Protein AF-A0A914NSR8-F1 (afdb_monomer)

Nearest PDB structures (foldseek):
  8rcn-assembly1_B  TM=7.802E-01  e=2.313E-06  Homo sapiens
  7peb-assembly1_A  TM=7.783E-01  e=9.993E-06  Homo sapiens
  6zwm-assembly1_A  TM=7.362E-01  e=3.767E-06  Homo sapiens
  6bcu-assembly1_B  TM=8.657E-01  e=1.550E-05  Homo sapiens
  9f44-assembly1_A  TM=7.618E-01  e=1.709E-05  Homo sapiens

Foldseek 3Di:
DLVVVVVLLVLLPPPPPDPDPSPLVVLLVSLQVLLVCLQVVEPVLLVCVVSLPVSLLVQCPDPPDPSSNQSSLSSLQSNCQSNVQALVCCLVPVCSVVSLVVQCVPDPDPVSNVSSVSSDVSNHDDDPVVSCVSVVLDDPPPPDPDPPPDDDRPPDDDVVVVLVVVLVVCVVPDDPVVSVVVNVVVVVVVVVVD

Mean predicted aligned error: 10.97 Å

InterPro domains:
  IPR011989 Armadillo-like helical [G3DSA:1.25.10.10] (2-146)
  IPR016024 Armadillo-type fold [SSF48371] (5-138)
  IPR024585 Serine/threonine-protein kinase mTOR domain [PF11865] (86-194)
  IPR024585 Serine/threonine-protein kinase mTOR domain [SM01346] (86-194)
  IPR050517 DNA Damage Response and Repair Kinase [PTHR11139] (3-193)

Radius of gyration: 21.05 Å; Cα contacts (8 Å, |Δi|>4): 133; chains: 1; bounding box: 49×38×54 Å

Organism: Meloidogyne incognita (NCBI:txid6306)

Sequence (194 aa):
MHSILLVLIPHLKIDKSIGGSSNVEVTVHVLNAVSELSLIGGLEMVRSIDKFFPPIIAFLQDSTSLNRREAALRAMGRLCQCVGYVVEPYKDYPDLLEILLQLLKTELSSSMRRLTMRVLGIIGALDPYTYKVYIGKVHSHIRSRSLALTLPNSGETNETHGMDIITWINYERLTLAEYYPALSISNLILMLQD

Secondary structure (DSSP, 8-state):
-HHHHHHHHHHHS--SSS-----HHHHHHHHHHHHHHHHHHHHHHHTTHHHHHHHHHHHHH--S-HHHHHHHHHHHHHHHHHHT--SHHHHH-TTHHHHHHHHHHH---HHHHHHHHHHHHHH----HHHHHHHTTSS--TTS--S--------S---HHHHHHHHHHHHHHHS-HHHHHHHHHHHHHHHHHH-

pLDDT: mean 79.2, std 15.89, range [37.22, 95.31]

Solvent-accessible surface area (backbone atoms only — not comparable to full-atom values): 11408 Å² total; per-residue (Å²): 108,71,72,61,52,64,61,48,51,64,72,54,50,81,59,87,86,53,97,62,81,75,53,62,67,59,47,28,52,50,31,46,50,51,27,59,44,30,76,73,38,53,72,66,43,55,79,42,43,83,72,53,49,62,48,37,55,54,37,56,71,45,82,89,43,69,68,41,23,51,26,26,52,51,21,50,36,36,39,31,62,56,59,66,53,50,56,53,59,47,67,81,37,55,63,52,59,57,54,52,52,46,48,54,69,71,52,85,50,68,69,56,38,53,50,49,53,48,32,50,61,60,34,45,92,76,57,71,66,62,52,33,40,62,70,58,80,37,80,66,74,89,80,56,97,64,96,71,93,75,72,83,75,87,63,88,59,66,70,74,59,47,52,57,51,54,52,50,54,41,60,78,75,43,56,75,84,56,36,58,58,53,52,50,50,53,54,51,52,54,68,70,75,109

Structure (mmCIF, N/CA/C/O backbone):
data_AF-A0A914NSR8-F1
#
_entry.id   AF-A0A914NSR8-F1
#
loop_
_atom_site.group_PDB
_atom_site.id
_atom_site.type_symbol
_atom_site.label_atom_id
_atom_site.label_alt_id
_atom_site.label_comp_id
_atom_site.label_asym_id
_atom_site.label_entity_id
_atom_site.label_seq_id
_atom_site.pdbx_PDB_ins_code
_atom_site.Cartn_x
_atom_site.Cartn_y
_atom_site.Cartn_z
_atom_site.occupancy
_atom_site.B_iso_or_equiv
_atom_site.auth_seq_id
_atom_site.auth_comp_id
_atom_site.auth_asym_id
_atom_site.auth_atom_id
_atom_site.pdbx_PDB_model_num
ATOM 1 N N . MET A 1 1 ? -17.626 3.825 19.419 1.00 62.09 1 MET A N 1
ATOM 2 C CA . MET A 1 1 ? -16.558 3.982 18.403 1.00 62.09 1 MET A CA 1
ATOM 3 C C . MET A 1 1 ? -16.873 5.024 17.347 1.00 62.09 1 MET A C 1
ATOM 5 O O . MET A 1 1 ? -15.974 5.784 17.021 1.00 62.09 1 MET A O 1
ATOM 9 N N . HIS A 1 2 ? -18.118 5.116 16.874 1.00 66.31 2 HIS A N 1
ATOM 10 C CA . HIS A 1 2 ? -18.545 6.130 15.905 1.00 66.31 2 HIS A CA 1
ATOM 11 C C . HIS A 1 2 ? -18.040 7.555 16.222 1.00 66.31 2 HIS A C 1
ATOM 13 O O . HIS A 1 2 ? -17.425 8.197 15.377 1.00 66.31 2 HIS A O 1
ATOM 19 N N . SER A 1 3 ? -18.176 8.009 17.474 1.00 68.00 3 SER A N 1
ATOM 20 C CA . SER A 1 3 ? -17.726 9.342 17.904 1.00 68.00 3 SER A CA 1
ATOM 21 C C . SER A 1 3 ? -16.211 9.557 17.803 1.00 68.00 3 SER A C 1
ATOM 23 O O . SER A 1 3 ? -15.778 10.656 17.487 1.00 68.00 3 SER A O 1
ATOM 25 N N . ILE A 1 4 ? -15.400 8.519 18.034 1.00 75.88 4 ILE A N 1
ATOM 26 C CA . ILE A 1 4 ? -13.931 8.606 17.948 1.00 75.88 4 ILE A CA 1
ATOM 27 C C . ILE A 1 4 ? -13.500 8.691 16.478 1.00 75.88 4 ILE A C 1
ATOM 29 O O . ILE A 1 4 ? -12.657 9.513 16.128 1.00 75.88 4 ILE A O 1
ATOM 33 N N . LEU A 1 5 ? -14.129 7.900 15.599 1.00 73.25 5 LEU A N 1
ATOM 34 C CA . LEU A 1 5 ? -13.860 7.938 14.157 1.00 73.25 5 LEU A CA 1
ATOM 35 C C . LEU A 1 5 ? -14.223 9.298 13.550 1.00 73.25 5 LEU A C 1
ATOM 37 O O . LEU A 1 5 ? -13.447 9.843 12.769 1.00 73.25 5 LEU A O 1
ATOM 41 N N . LEU A 1 6 ? -15.354 9.882 13.956 1.00 71.00 6 LEU A N 1
ATOM 42 C CA . LEU A 1 6 ? -15.765 11.213 13.501 1.00 71.00 6 LEU A CA 1
ATOM 43 C C . LEU A 1 6 ? -14.797 12.326 13.919 1.00 71.00 6 LEU A C 1
ATOM 45 O O . LEU A 1 6 ? -14.670 13.301 13.188 1.00 71.00 6 LEU A O 1
ATOM 49 N N . VAL A 1 7 ? -14.106 12.183 15.053 1.00 74.00 7 VAL A N 1
ATOM 50 C CA . VAL A 1 7 ? -13.100 13.155 15.512 1.00 74.00 7 VAL A CA 1
ATOM 51 C C . VAL A 1 7 ? -11.770 12.986 14.770 1.00 74.00 7 VAL A C 1
ATOM 53 O O . VAL A 1 7 ? -11.101 13.974 14.488 1.00 74.00 7 VAL A O 1
ATOM 56 N N . LEU A 1 8 ? -11.391 11.759 14.398 1.00 75.44 8 LEU A N 1
ATOM 57 C CA . LEU A 1 8 ? -10.123 11.478 13.707 1.00 75.44 8 LEU A CA 1
ATOM 58 C C . LEU A 1 8 ? -10.129 11.877 12.223 1.00 75.44 8 LEU A C 1
ATOM 60 O O . LEU A 1 8 ? -9.104 12.309 11.702 1.00 75.44 8 LEU A O 1
ATOM 64 N N . ILE A 1 9 ? -11.269 11.756 11.538 1.00 75.94 9 ILE A N 1
ATOM 65 C CA . ILE A 1 9 ? -11.389 12.054 10.098 1.00 75.94 9 ILE A CA 1
ATOM 66 C C . ILE A 1 9 ? -10.998 13.510 9.752 1.00 75.94 9 ILE A C 1
ATOM 68 O O . ILE A 1 9 ? -10.222 13.698 8.813 1.00 75.94 9 ILE A O 1
ATOM 72 N N . PRO A 1 10 ? -11.457 14.545 10.484 1.00 73.31 10 PRO A N 1
ATOM 73 C CA . PRO A 1 10 ? -11.031 15.926 10.262 1.00 73.31 10 PRO A CA 1
ATOM 74 C C . PRO A 1 10 ? -9.520 16.131 10.381 1.00 73.31 10 PRO A C 1
ATOM 76 O O . PRO A 1 10 ? -8.954 16.879 9.595 1.00 73.31 10 PRO A O 1
ATOM 79 N N . HIS A 1 11 ? -8.861 15.437 11.314 1.00 70.19 11 HIS A N 1
ATOM 80 C CA . HIS A 1 11 ? -7.412 15.543 11.517 1.00 70.19 11 HIS A CA 1
ATOM 81 C C . HIS A 1 11 ? -6.583 14.806 10.455 1.00 70.19 11 HIS A C 1
ATOM 83 O O . HIS A 1 11 ? -5.389 15.063 10.330 1.00 70.19 11 HIS A O 1
ATOM 89 N N . LEU A 1 12 ? -7.202 13.906 9.685 1.00 69.94 12 LEU A N 1
ATOM 90 C CA . LEU A 1 12 ? -6.590 13.253 8.523 1.00 69.94 12 LEU A CA 1
ATOM 91 C C . LEU A 1 12 ? -6.801 14.039 7.229 1.00 69.94 12 LEU A C 1
ATOM 93 O O . LEU A 1 12 ? -6.029 13.884 6.283 1.00 69.94 12 LEU A O 1
ATOM 97 N N . LYS A 1 13 ? -7.853 14.859 7.156 1.00 68.50 13 LYS A N 1
ATOM 98 C CA . LYS A 1 13 ? -8.126 15.670 5.975 1.00 68.50 13 LYS A CA 1
ATOM 99 C C . LYS A 1 13 ? -7.081 16.782 5.913 1.00 68.50 13 LYS A C 1
ATOM 101 O O . LYS A 1 13 ? -7.071 17.676 6.751 1.00 68.50 13 LYS A O 1
ATOM 106 N N . ILE A 1 14 ? -6.199 16.707 4.918 1.00 60.81 14 ILE A N 1
ATOM 107 C CA . ILE A 1 14 ? -5.230 17.760 4.610 1.00 60.81 14 ILE A CA 1
ATOM 108 C C . ILE A 1 14 ? -6.033 18.987 4.179 1.00 60.81 14 ILE A C 1
ATOM 110 O O . ILE A 1 14 ? -6.433 19.106 3.018 1.00 60.81 14 ILE A O 1
ATOM 114 N N . ASP A 1 15 ? -6.338 19.873 5.120 1.00 49.91 15 ASP A N 1
ATOM 115 C CA . ASP A 1 15 ? -6.940 21.149 4.788 1.00 49.91 15 ASP A CA 1
ATOM 116 C C . ASP A 1 15 ? -5.857 22.034 4.172 1.00 49.91 15 ASP A C 1
ATOM 118 O O . ASP A 1 15 ? -5.041 22.633 4.863 1.00 49.91 15 ASP A O 1
ATOM 122 N N . LYS A 1 16 ? -5.821 22.077 2.838 1.00 51.34 16 LYS A N 1
ATOM 123 C CA . LYS A 1 16 ? -4.958 23.007 2.102 1.00 51.34 16 LYS A CA 1
ATOM 124 C C . LYS A 1 16 ? -5.421 24.467 2.252 1.00 51.34 16 LYS A C 1
ATOM 126 O O . LYS A 1 16 ? -4.702 25.351 1.800 1.00 51.34 16 LYS A O 1
ATOM 131 N N . SER A 1 17 ? -6.607 24.732 2.819 1.00 42.75 17 SER A N 1
ATOM 132 C CA . SER A 1 17 ? -7.218 26.071 2.836 1.00 42.75 17 SER A CA 1
ATOM 133 C C . SER A 1 17 ? -6.910 26.904 4.081 1.00 42.75 17 SER A C 1
ATOM 135 O O . SER A 1 17 ? -6.968 28.131 4.021 1.00 42.75 17 SER A O 1
ATOM 137 N N . ILE A 1 18 ? -6.520 26.272 5.187 1.00 41.47 18 ILE A N 1
ATOM 138 C CA . ILE A 1 18 ? -6.134 26.962 6.416 1.00 41.47 18 ILE A CA 1
ATOM 139 C C . ILE A 1 18 ? -4.658 26.665 6.636 1.00 41.47 18 ILE A C 1
ATOM 141 O O . ILE A 1 18 ? -4.277 25.509 6.769 1.00 41.47 18 ILE A O 1
ATOM 145 N N . GLY A 1 19 ? -3.824 27.707 6.661 1.00 37.22 19 GLY A N 1
ATOM 146 C CA . GLY A 1 19 ? -2.373 27.646 6.876 1.00 37.22 19 GLY A CA 1
ATOM 147 C C . GLY A 1 19 ? -1.943 27.141 8.261 1.00 37.22 19 GLY A C 1
ATOM 148 O O . GLY A 1 19 ? -1.060 27.723 8.882 1.00 37.22 19 GLY A O 1
ATOM 149 N N . GLY A 1 20 ? -2.568 26.081 8.767 1.00 42.53 20 GLY A N 1
ATOM 150 C CA . GLY A 1 20 ? -2.103 25.306 9.899 1.00 42.53 20 GLY A CA 1
ATOM 151 C C . GLY A 1 20 ? -1.193 24.207 9.380 1.00 42.53 20 GLY A C 1
ATOM 152 O O . GLY A 1 20 ? -1.645 23.269 8.730 1.00 42.53 20 GLY A O 1
ATOM 153 N N . SER A 1 21 ? 0.095 24.315 9.673 1.00 47.81 21 SER A N 1
ATOM 154 C CA . SER A 1 21 ? 1.040 23.212 9.566 1.00 47.81 21 SER A CA 1
ATOM 155 C C . SER A 1 21 ? 0.465 21.984 10.282 1.00 47.81 21 SER A C 1
ATOM 157 O O . SER A 1 21 ? 0.495 21.893 11.510 1.00 47.81 21 SER A O 1
ATOM 159 N N . SER A 1 22 ? -0.092 21.026 9.534 1.00 59.72 22 SER A N 1
ATOM 160 C CA . SER A 1 22 ? -0.458 19.729 10.095 1.00 59.72 22 SER A CA 1
ATOM 161 C C . SER A 1 22 ? 0.832 19.103 10.608 1.00 59.72 22 SER A C 1
ATOM 163 O O . SER A 1 22 ? 1.667 18.654 9.818 1.00 59.72 22 SER A O 1
ATOM 165 N N . ASN A 1 23 ? 1.037 19.149 11.923 1.00 75.81 23 ASN A N 1
ATOM 166 C CA . ASN A 1 23 ? 2.239 18.616 12.542 1.00 75.81 23 ASN A CA 1
ATOM 167 C C . ASN A 1 23 ? 2.392 17.158 12.099 1.00 75.81 23 ASN A C 1
ATOM 169 O O . ASN A 1 23 ? 1.496 16.329 12.303 1.00 75.81 23 ASN A O 1
ATOM 173 N N . VAL A 1 24 ? 3.519 16.860 11.453 1.00 81.56 24 VAL A N 1
ATOM 174 C CA . VAL A 1 24 ? 3.806 15.534 10.890 1.00 81.56 24 VAL A CA 1
ATOM 175 C C . VAL A 1 24 ? 3.673 14.468 11.978 1.00 81.56 24 VAL A C 1
ATOM 177 O O . VAL A 1 24 ? 3.075 13.420 11.751 1.00 81.56 24 VAL A O 1
ATOM 180 N N . GLU A 1 25 ? 4.131 14.781 13.189 1.00 85.56 25 GLU A N 1
ATOM 181 C CA . GLU A 1 25 ? 4.028 13.904 14.354 1.00 85.56 25 GLU A CA 1
ATOM 182 C C . GLU A 1 25 ? 2.583 13.621 14.766 1.00 85.56 25 GLU A C 1
ATOM 184 O O . GLU A 1 25 ? 2.242 12.468 15.015 1.00 85.56 25 GLU A O 1
ATOM 189 N N . VAL A 1 26 ? 1.710 14.632 14.801 1.00 86.38 26 VAL A N 1
ATOM 190 C CA . VAL A 1 26 ? 0.291 14.434 15.146 1.00 86.38 26 VAL A CA 1
ATOM 191 C C . VAL A 1 26 ? -0.365 13.513 14.123 1.00 86.38 26 VAL A C 1
ATOM 193 O O . VAL A 1 26 ? -1.060 12.574 14.498 1.00 86.38 26 VAL A O 1
ATOM 196 N N . THR A 1 27 ? -0.068 13.717 12.839 1.00 86.62 27 THR A N 1
ATOM 197 C CA . THR A 1 27 ? -0.580 12.869 11.753 1.00 86.62 27 THR A CA 1
ATOM 198 C C . THR A 1 27 ? -0.109 11.420 11.905 1.00 86.62 27 THR A C 1
ATOM 200 O O . THR A 1 27 ? -0.905 10.494 11.769 1.00 86.62 27 THR A O 1
ATOM 203 N N . VAL A 1 28 ? 1.165 11.206 12.249 1.00 89.19 28 VAL A N 1
ATOM 204 C CA . VAL A 1 28 ? 1.725 9.869 12.515 1.00 89.19 28 VAL A CA 1
ATOM 205 C C . VAL A 1 28 ? 1.010 9.187 13.683 1.00 89.19 28 VAL A C 1
ATOM 207 O O . VAL A 1 28 ? 0.601 8.033 13.560 1.00 89.19 28 VAL A O 1
ATOM 210 N N . HIS A 1 29 ? 0.810 9.887 14.803 1.00 90.38 29 HIS A N 1
ATOM 211 C CA . HIS A 1 29 ? 0.120 9.325 15.968 1.00 90.38 29 HIS A CA 1
ATOM 212 C C . HIS A 1 29 ? -1.353 9.026 15.677 1.00 90.38 29 HIS A C 1
ATOM 214 O O . HIS A 1 29 ? -1.859 7.988 16.096 1.00 90.38 29 HIS A O 1
ATOM 220 N N . VAL A 1 30 ? -2.023 9.888 14.910 1.00 90.19 30 VAL A N 1
ATOM 221 C CA . VAL A 1 30 ? -3.396 9.677 14.435 1.00 90.19 30 VAL A CA 1
ATOM 222 C C . VAL A 1 30 ? -3.484 8.436 13.544 1.00 90.19 30 VAL A C 1
ATOM 224 O O . VAL A 1 30 ? -4.352 7.595 13.766 1.00 90.19 30 VAL A O 1
ATOM 227 N N . LEU A 1 31 ? -2.567 8.261 12.587 1.00 90.62 31 LEU A N 1
ATOM 228 C CA . LEU A 1 31 ? -2.517 7.074 11.723 1.00 90.62 31 LEU A CA 1
ATOM 229 C C . LEU A 1 31 ? -2.258 5.792 12.524 1.00 90.62 31 LEU A C 1
ATOM 231 O O . LEU A 1 31 ? -2.925 4.780 12.302 1.00 90.62 31 LEU A O 1
ATOM 235 N N . ASN A 1 32 ? -1.349 5.841 13.500 1.00 92.06 32 ASN A N 1
ATOM 236 C CA . ASN A 1 32 ? -1.104 4.717 14.401 1.00 92.06 32 ASN A CA 1
ATOM 237 C C . ASN A 1 32 ? -2.351 4.390 15.237 1.00 92.06 32 ASN A C 1
ATOM 239 O O . ASN A 1 32 ? -2.744 3.227 15.312 1.00 92.06 32 ASN A O 1
ATOM 243 N N . ALA A 1 33 ? -3.032 5.398 15.788 1.00 91.06 33 ALA A N 1
ATOM 244 C CA . ALA A 1 33 ? -4.278 5.205 16.525 1.00 91.06 33 ALA A CA 1
ATOM 245 C C . ALA A 1 33 ? -5.376 4.592 15.641 1.00 91.06 33 ALA A C 1
ATOM 247 O O . ALA A 1 33 ? -6.055 3.666 16.072 1.00 91.06 33 ALA A O 1
ATOM 248 N N . VAL A 1 34 ? -5.517 5.036 14.387 1.00 90.25 34 VAL A N 1
ATOM 249 C CA . VAL A 1 34 ? -6.449 4.432 13.417 1.00 90.25 34 VAL A CA 1
ATOM 250 C C . VAL A 1 34 ? -6.091 2.973 13.139 1.00 90.25 34 VAL A C 1
ATOM 252 O O . VAL A 1 34 ? -6.983 2.127 13.068 1.00 90.25 34 VAL A O 1
ATOM 255 N N . SER A 1 35 ? -4.799 2.654 13.035 1.00 91.44 35 SER A N 1
ATOM 256 C CA . SER A 1 35 ? -4.343 1.280 12.819 1.00 91.44 35 SER A CA 1
ATOM 257 C C . SER A 1 35 ? -4.720 0.354 13.982 1.00 91.44 35 SER A C 1
ATOM 259 O O . SER A 1 35 ? -5.201 -0.751 13.743 1.00 91.44 35 SER A O 1
ATOM 261 N N . GLU A 1 36 ? -4.615 0.824 15.226 1.00 91.44 36 GLU A N 1
ATOM 262 C CA . GLU A 1 36 ? -5.038 0.066 16.410 1.00 91.44 36 GLU A CA 1
ATOM 263 C C . GLU A 1 36 ? -6.567 -0.003 16.524 1.00 91.44 36 GLU A C 1
ATOM 265 O O . GLU A 1 36 ? -7.136 -1.057 16.807 1.00 91.44 36 GLU A O 1
ATOM 270 N N . LEU A 1 37 ? -7.267 1.091 16.210 1.00 89.56 37 LEU A N 1
ATOM 271 C CA . LEU A 1 37 ? -8.729 1.114 16.178 1.00 89.56 37 LEU A CA 1
ATOM 272 C C . LEU A 1 37 ? -9.302 0.158 15.133 1.00 89.56 37 LEU A C 1
ATOM 274 O O . LEU A 1 37 ? -10.390 -0.366 15.348 1.00 89.56 37 LEU A O 1
ATOM 278 N N . SER A 1 38 ? -8.597 -0.106 14.031 1.00 89.50 38 SER A N 1
ATOM 279 C CA . SER A 1 38 ? -9.058 -1.054 13.010 1.00 89.50 38 SER A CA 1
ATOM 280 C C . SER A 1 38 ? -9.240 -2.477 13.549 1.00 89.50 38 SER A C 1
ATOM 282 O O . SER A 1 38 ? -10.159 -3.167 13.114 1.00 89.50 38 SER A O 1
ATOM 284 N N . LEU A 1 39 ? -8.453 -2.878 14.557 1.00 89.38 39 LEU A N 1
ATOM 285 C CA . LEU A 1 39 ? -8.540 -4.202 15.184 1.00 89.38 39 LEU A CA 1
ATOM 286 C C . LEU A 1 39 ? -9.831 -4.381 15.993 1.00 89.38 39 LEU A C 1
ATOM 288 O O . LEU A 1 39 ? -10.354 -5.487 16.089 1.00 89.38 39 LEU A O 1
ATOM 292 N N . ILE A 1 40 ? -10.343 -3.295 16.574 1.00 89.38 40 ILE A N 1
ATOM 293 C CA . ILE A 1 40 ? -11.522 -3.298 17.455 1.00 89.38 40 ILE A CA 1
ATOM 294 C C . ILE A 1 40 ? -12.772 -2.840 16.680 1.00 89.38 40 ILE A C 1
ATOM 296 O O . ILE A 1 40 ? -13.891 -3.242 16.988 1.00 89.38 40 ILE A O 1
ATOM 300 N N . GLY A 1 41 ? -12.568 -2.019 15.646 1.00 78.69 41 GLY A N 1
ATOM 301 C CA . GLY A 1 41 ? -13.545 -1.239 14.882 1.00 78.69 41 GLY A CA 1
ATOM 302 C C . GLY A 1 41 ? -14.700 -2.012 14.258 1.00 78.69 41 GLY A C 1
ATOM 303 O O . GLY A 1 41 ? -15.807 -1.473 14.166 1.00 78.69 41 GLY A O 1
ATOM 304 N N . GLY A 1 42 ? -14.454 -3.254 13.837 1.00 81.00 42 GLY A N 1
ATOM 305 C CA . GLY A 1 42 ? -15.442 -4.115 13.189 1.00 81.00 42 GLY A CA 1
ATOM 306 C C . GLY A 1 42 ? -16.277 -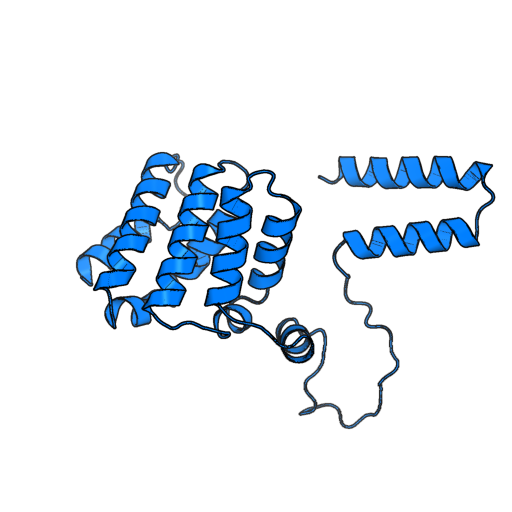3.382 12.129 1.00 81.00 42 GLY A C 1
ATOM 307 O O . GLY A 1 42 ? -15.751 -2.662 11.280 1.00 81.00 42 GLY A O 1
ATOM 308 N N . LEU A 1 43 ? -17.603 -3.526 12.220 1.00 84.88 43 LEU A N 1
ATOM 309 C CA . LEU A 1 43 ? -18.581 -3.013 11.251 1.00 84.88 43 LEU A CA 1
ATOM 310 C C . LEU A 1 43 ? -18.529 -1.486 11.039 1.00 84.88 43 LEU A C 1
ATOM 312 O O . LEU A 1 43 ? -18.743 -1.000 9.929 1.00 84.88 43 LEU A O 1
ATOM 316 N N . GLU A 1 44 ? -18.252 -0.714 12.092 1.00 84.25 44 GLU A N 1
ATOM 317 C CA . GLU A 1 44 ? -18.217 0.754 12.005 1.00 84.25 44 GLU A CA 1
ATOM 318 C C . GLU A 1 44 ? -17.033 1.247 11.164 1.00 84.25 44 GLU A C 1
ATOM 320 O O . GLU A 1 44 ? -17.132 2.281 10.496 1.00 84.25 44 GLU A O 1
ATOM 325 N N . MET A 1 45 ? -15.935 0.484 11.159 1.00 85.38 45 MET A N 1
ATOM 326 C CA . MET A 1 45 ? -14.782 0.764 10.310 1.00 85.38 45 MET A CA 1
ATOM 327 C C . MET A 1 45 ? -15.100 0.486 8.840 1.00 85.38 45 MET A C 1
ATOM 329 O O . MET A 1 45 ? -14.776 1.307 7.987 1.00 85.38 45 MET A O 1
ATOM 333 N N . VAL A 1 46 ? -15.814 -0.611 8.557 1.00 87.06 46 VAL A N 1
ATOM 334 C CA . VAL A 1 46 ? -16.240 -0.974 7.193 1.00 87.06 46 VAL A CA 1
ATOM 335 C C . VAL A 1 46 ? -17.088 0.132 6.568 1.00 87.06 46 VAL A C 1
ATOM 337 O O . VAL A 1 46 ? -16.829 0.557 5.451 1.00 87.06 46 VAL A O 1
ATOM 340 N N . ARG A 1 47 ? -18.052 0.680 7.318 1.00 87.62 47 ARG A N 1
ATOM 341 C CA . ARG A 1 47 ? -18.918 1.783 6.853 1.00 87.62 47 ARG A CA 1
ATOM 342 C C . ARG A 1 47 ? -18.172 3.090 6.587 1.00 87.62 47 ARG A C 1
ATOM 344 O O . ARG A 1 47 ? -18.699 3.970 5.914 1.00 87.62 47 ARG A O 1
ATOM 351 N N . SER A 1 48 ? -16.998 3.255 7.186 1.00 84.69 48 SER A N 1
ATOM 352 C CA . SER A 1 48 ? -16.233 4.501 7.146 1.00 84.69 48 SER A CA 1
ATOM 353 C C . SER A 1 48 ? -15.002 4.412 6.242 1.00 84.69 48 SER A C 1
ATOM 355 O O . SER A 1 48 ? -14.271 5.398 6.144 1.00 84.69 48 SER A O 1
ATOM 357 N N . ILE A 1 49 ? -14.756 3.267 5.592 1.00 87.00 49 ILE A N 1
ATOM 358 C CA . ILE A 1 49 ? -13.503 2.993 4.877 1.00 87.00 49 ILE A CA 1
ATOM 359 C C . ILE A 1 49 ? -13.244 3.988 3.739 1.00 87.00 49 ILE A C 1
ATOM 361 O O . ILE A 1 49 ? -12.136 4.519 3.639 1.00 87.00 49 ILE A O 1
ATOM 365 N N . ASP A 1 50 ? -14.293 4.366 3.007 1.00 87.00 50 ASP A N 1
ATOM 366 C CA . ASP A 1 50 ? -14.252 5.331 1.900 1.00 87.00 50 ASP A CA 1
ATOM 367 C C . ASP A 1 50 ? -13.734 6.712 2.327 1.00 87.00 50 ASP A C 1
ATOM 369 O O . ASP A 1 50 ? -13.216 7.480 1.518 1.00 87.00 50 ASP A O 1
ATOM 373 N N . LYS A 1 51 ? -13.866 7.056 3.617 1.00 87.06 51 LYS A N 1
ATOM 374 C CA . LYS A 1 51 ? -13.396 8.335 4.169 1.00 87.06 51 LYS A CA 1
ATOM 375 C C . LYS A 1 51 ? -11.927 8.287 4.582 1.00 87.06 51 LYS A C 1
ATOM 377 O O . LYS A 1 51 ? -11.271 9.326 4.584 1.00 87.06 51 LYS A O 1
ATOM 382 N N . PHE A 1 52 ? -11.420 7.111 4.952 1.00 86.25 52 PHE A N 1
ATOM 383 C CA . PHE A 1 52 ? -10.040 6.927 5.409 1.00 86.25 52 PHE A CA 1
ATOM 384 C C . PHE A 1 52 ? -9.069 6.688 4.254 1.00 86.25 52 PHE A C 1
ATOM 386 O O . PHE A 1 52 ? -7.933 7.154 4.309 1.00 86.25 52 PHE A O 1
ATOM 393 N N . PHE A 1 53 ? -9.505 5.991 3.207 1.00 88.19 53 PHE A N 1
ATOM 394 C CA . PHE A 1 53 ? -8.637 5.594 2.101 1.00 88.19 53 PHE A CA 1
ATOM 395 C C . PHE A 1 53 ? -8.031 6.766 1.305 1.00 88.19 53 PHE A C 1
ATOM 397 O O . PHE A 1 53 ? -6.810 6.769 1.129 1.00 88.19 53 PHE A O 1
ATOM 404 N N . PRO A 1 54 ? -8.794 7.796 0.881 1.00 89.62 54 PRO A N 1
ATOM 405 C CA . PRO A 1 54 ? -8.238 8.882 0.073 1.00 89.62 54 PRO A CA 1
ATOM 406 C C . PRO A 1 54 ? -7.126 9.679 0.785 1.00 89.62 54 PRO A C 1
ATOM 408 O O . PRO A 1 54 ? -6.075 9.886 0.176 1.00 89.62 54 PRO A O 1
ATOM 411 N N . PRO A 1 55 ? -7.272 10.079 2.070 1.00 88.19 55 PRO A N 1
ATOM 412 C CA . PRO A 1 55 ? -6.174 10.700 2.813 1.00 88.19 55 PRO A CA 1
ATOM 413 C C . PRO A 1 55 ? -4.939 9.804 2.939 1.00 88.19 55 PRO A C 1
ATOM 415 O O . PRO A 1 55 ? -3.818 10.283 2.796 1.00 88.19 55 PRO A O 1
ATOM 418 N N . ILE A 1 56 ? -5.123 8.501 3.179 1.00 90.31 56 ILE A N 1
ATOM 419 C CA . ILE A 1 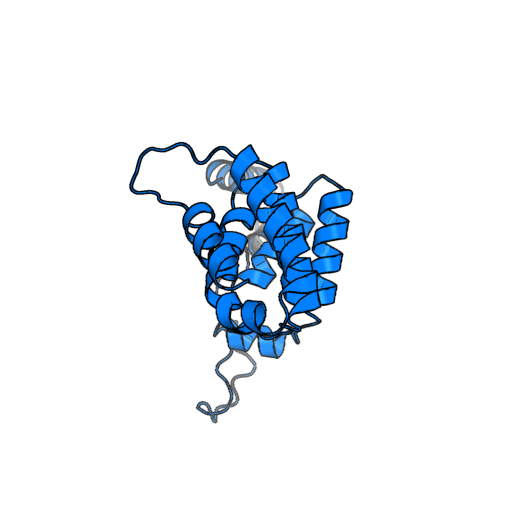56 ? -4.002 7.561 3.312 1.00 90.31 56 ILE A CA 1
ATOM 420 C C . ILE A 1 56 ? -3.235 7.441 1.989 1.00 90.31 56 ILE A C 1
ATOM 422 O O . ILE A 1 56 ? -2.007 7.486 2.007 1.00 90.31 56 ILE A O 1
ATOM 426 N N . ILE A 1 57 ? -3.930 7.348 0.849 1.00 91.00 57 ILE A N 1
ATOM 427 C CA . ILE A 1 57 ? -3.297 7.327 -0.481 1.00 91.00 57 ILE A CA 1
ATOM 428 C C . ILE A 1 57 ? -2.502 8.618 -0.721 1.00 91.00 57 ILE A C 1
ATOM 430 O O . ILE A 1 57 ? -1.353 8.557 -1.157 1.00 91.00 57 ILE A O 1
ATOM 434 N N . ALA A 1 58 ? -3.060 9.776 -0.357 1.00 88.62 58 ALA A N 1
ATOM 435 C CA . ALA A 1 58 ? -2.351 11.050 -0.460 1.00 88.62 58 ALA A CA 1
ATOM 436 C C . ALA A 1 58 ? -1.072 11.078 0.403 1.00 88.62 58 ALA A C 1
ATOM 438 O O . ALA A 1 58 ? -0.029 11.545 -0.051 1.00 88.62 58 ALA A O 1
ATOM 439 N N . PHE A 1 59 ? -1.110 10.525 1.622 1.00 87.88 59 PHE A N 1
ATOM 440 C CA . PHE A 1 59 ? 0.075 10.421 2.484 1.00 87.88 59 PHE A CA 1
ATOM 441 C C . PHE A 1 59 ? 1.122 9.415 1.988 1.00 87.88 59 PHE A C 1
ATOM 443 O O . PHE A 1 59 ? 2.292 9.550 2.341 1.00 87.88 59 PHE A O 1
ATOM 450 N N . LEU A 1 60 ? 0.733 8.421 1.184 1.00 88.69 60 LEU A N 1
ATOM 451 C CA . LEU A 1 60 ? 1.678 7.490 0.560 1.00 88.69 60 LEU A CA 1
ATOM 452 C C . LEU A 1 60 ? 2.504 8.162 -0.541 1.00 88.69 60 LEU A C 1
ATOM 454 O O . LEU A 1 60 ? 3.702 7.902 -0.645 1.00 88.69 60 LEU A O 1
ATOM 458 N N . GLN A 1 61 ? 1.876 9.037 -1.328 1.00 86.62 61 GLN A N 1
ATOM 459 C CA . GLN A 1 61 ? 2.540 9.791 -2.395 1.00 86.62 61 GLN A CA 1
ATOM 460 C C . GLN A 1 61 ? 3.408 10.943 -1.863 1.00 86.62 61 GLN A C 1
ATOM 462 O O . GLN A 1 61 ? 4.363 11.349 -2.519 1.00 86.62 61 GLN A O 1
ATOM 467 N N . ASP A 1 62 ? 3.119 11.458 -0.667 1.00 82.38 62 ASP A N 1
ATOM 468 C CA . ASP A 1 62 ? 3.851 12.584 -0.085 1.00 82.38 62 ASP A CA 1
ATOM 469 C C . ASP A 1 62 ? 5.312 12.208 0.252 1.00 82.38 62 ASP A C 1
ATOM 471 O O . ASP A 1 62 ? 5.579 11.245 0.977 1.00 82.38 62 ASP A O 1
ATOM 475 N N . SER A 1 63 ? 6.275 12.953 -0.301 1.00 75.56 63 SER A N 1
ATOM 476 C CA . SER A 1 63 ? 7.726 12.747 -0.153 1.00 75.56 63 SER A CA 1
ATOM 477 C C . SER A 1 63 ? 8.393 13.534 0.957 1.00 75.56 63 SER A C 1
ATOM 479 O O . SER A 1 63 ? 9.572 13.325 1.232 1.00 75.56 63 SER A O 1
ATOM 481 N N . THR A 1 64 ? 7.645 14.364 1.672 1.00 80.88 64 THR A N 1
ATOM 482 C CA . THR A 1 64 ? 8.236 15.253 2.676 1.00 80.88 64 THR A CA 1
ATOM 483 C C . THR A 1 64 ? 8.588 14.552 3.9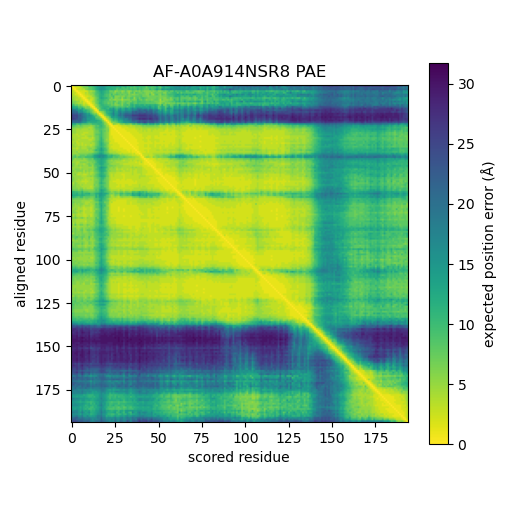94 1.00 80.88 64 THR A C 1
ATOM 485 O O . THR A 1 64 ? 9.417 15.057 4.746 1.00 80.88 64 THR A O 1
ATOM 488 N N . SER A 1 65 ? 7.992 13.391 4.313 1.00 82.69 65 SER A N 1
ATOM 489 C CA . SER A 1 65 ? 8.314 12.648 5.544 1.00 82.69 65 SER A CA 1
ATOM 490 C C . SER A 1 65 ? 8.153 11.133 5.417 1.00 82.69 65 SER A C 1
ATOM 492 O O . SER A 1 65 ? 7.042 10.620 5.262 1.00 82.69 65 SER A O 1
ATOM 494 N N . LEU A 1 66 ? 9.263 10.415 5.617 1.00 87.00 66 LEU A N 1
ATOM 495 C CA . LEU A 1 66 ? 9.309 8.950 5.641 1.00 87.00 66 LEU A CA 1
ATOM 496 C C . LEU A 1 66 ? 8.434 8.365 6.759 1.00 87.00 66 LEU A C 1
ATOM 498 O O . LEU A 1 66 ? 7.661 7.444 6.512 1.00 87.00 66 LEU A O 1
ATOM 502 N N . ASN A 1 67 ? 8.491 8.929 7.969 1.00 88.56 67 ASN A N 1
ATOM 503 C CA . ASN A 1 67 ? 7.736 8.415 9.121 1.00 88.56 67 ASN A CA 1
ATOM 504 C C . ASN A 1 67 ? 6.220 8.458 8.885 1.00 88.56 67 ASN A C 1
ATOM 506 O O . ASN A 1 67 ? 5.498 7.537 9.266 1.00 88.56 67 ASN A O 1
ATOM 510 N N . ARG A 1 68 ? 5.730 9.517 8.232 1.00 88.06 68 ARG A N 1
ATOM 511 C CA . ARG A 1 68 ? 4.308 9.652 7.891 1.00 88.06 68 ARG A CA 1
ATOM 512 C C . ARG A 1 68 ? 3.883 8.648 6.831 1.00 88.06 68 ARG A C 1
ATOM 514 O O . ARG A 1 68 ? 2.823 8.045 6.973 1.00 88.06 68 ARG A O 1
ATOM 521 N N . ARG A 1 69 ? 4.726 8.417 5.827 1.00 90.19 69 ARG A N 1
ATOM 522 C CA . ARG A 1 69 ? 4.494 7.398 4.803 1.00 90.19 69 ARG A CA 1
ATOM 523 C C . ARG A 1 69 ? 4.486 5.988 5.394 1.00 90.19 69 ARG A C 1
ATOM 525 O O . ARG A 1 69 ? 3.595 5.203 5.081 1.00 90.19 69 ARG A O 1
ATOM 532 N N . GLU A 1 70 ? 5.421 5.680 6.294 1.00 91.38 70 GLU A N 1
ATOM 533 C CA . GLU A 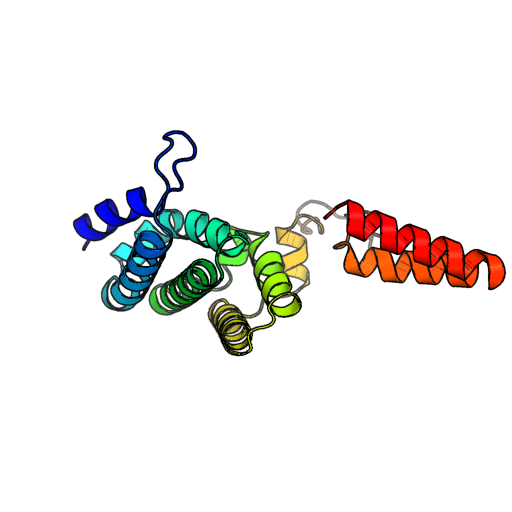1 70 ? 5.447 4.397 7.004 1.00 91.38 70 GLU A CA 1
ATOM 534 C C . GLU A 1 70 ? 4.171 4.187 7.825 1.00 91.38 70 GLU A C 1
ATOM 536 O O . GLU A 1 70 ? 3.546 3.125 7.750 1.00 91.38 70 GLU A O 1
ATOM 541 N N . ALA A 1 71 ? 3.764 5.198 8.598 1.00 91.88 71 ALA A N 1
ATOM 542 C CA . ALA A 1 71 ? 2.548 5.141 9.400 1.00 91.88 71 ALA A CA 1
ATOM 543 C C . ALA A 1 71 ? 1.295 4.979 8.524 1.00 91.88 71 ALA A C 1
ATOM 545 O O . ALA A 1 71 ? 0.424 4.173 8.849 1.00 91.88 71 ALA A O 1
ATOM 546 N N . ALA A 1 72 ? 1.231 5.676 7.385 1.00 93.00 72 ALA A N 1
ATOM 547 C CA . ALA A 1 72 ? 0.134 5.570 6.427 1.00 93.00 72 ALA A CA 1
ATOM 548 C C . ALA A 1 72 ? 0.044 4.163 5.826 1.00 93.00 72 ALA A C 1
ATOM 550 O O . ALA A 1 72 ? -1.028 3.561 5.811 1.00 93.00 72 ALA A O 1
ATOM 551 N N . LEU A 1 73 ? 1.177 3.597 5.409 1.00 94.19 73 LEU A N 1
ATOM 552 C CA . LEU A 1 73 ? 1.236 2.253 4.844 1.00 94.19 73 LEU A CA 1
ATOM 553 C C . LEU A 1 73 ? 0.872 1.179 5.883 1.00 94.19 73 LEU A C 1
ATOM 555 O O . LEU A 1 73 ? 0.125 0.244 5.586 1.00 94.19 73 LEU A O 1
ATOM 559 N N . ARG A 1 74 ? 1.335 1.337 7.132 1.00 94.25 74 ARG A N 1
ATOM 560 C CA . ARG A 1 74 ? 0.954 0.470 8.260 1.00 94.25 74 ARG A CA 1
ATOM 561 C C . ARG A 1 74 ? -0.549 0.546 8.536 1.00 94.25 74 ARG A C 1
ATOM 563 O O . ARG A 1 74 ? -1.180 -0.500 8.694 1.00 94.25 74 ARG A O 1
ATOM 570 N N . ALA A 1 75 ? -1.119 1.750 8.561 1.00 93.44 75 ALA A N 1
ATOM 571 C CA . ALA A 1 75 ? -2.549 1.963 8.756 1.00 93.44 75 ALA A CA 1
ATOM 572 C C . ALA A 1 75 ? -3.380 1.354 7.619 1.00 93.44 75 ALA A C 1
ATOM 574 O O . ALA A 1 75 ? -4.335 0.635 7.902 1.00 93.44 75 ALA A O 1
ATOM 575 N N . MET A 1 76 ? -2.976 1.548 6.357 1.00 93.94 76 MET A N 1
ATOM 576 C CA . MET A 1 76 ? -3.624 0.936 5.191 1.00 93.94 76 MET A CA 1
ATOM 577 C C . MET A 1 76 ? -3.667 -0.587 5.314 1.00 93.94 76 MET A C 1
ATOM 579 O O . MET A 1 76 ? -4.735 -1.185 5.239 1.00 93.94 76 MET A O 1
ATOM 583 N N . GLY A 1 77 ? -2.516 -1.217 5.573 1.00 94.25 77 GLY A N 1
ATOM 584 C CA . GLY A 1 77 ? -2.437 -2.669 5.711 1.00 94.25 77 GLY A CA 1
ATOM 585 C C . GLY A 1 77 ? -3.331 -3.210 6.821 1.00 94.25 77 GLY A C 1
ATOM 586 O O . GLY A 1 77 ? -4.007 -4.217 6.629 1.00 94.25 77 GLY A O 1
ATOM 587 N N . ARG A 1 78 ? -3.363 -2.535 7.977 1.00 93.69 78 ARG A N 1
ATOM 588 C CA . ARG A 1 78 ? -4.221 -2.930 9.101 1.00 93.69 78 ARG A CA 1
ATOM 589 C C . ARG A 1 78 ? -5.704 -2.757 8.791 1.00 93.69 78 ARG A C 1
ATOM 591 O O . ARG A 1 78 ? -6.470 -3.674 9.074 1.00 93.69 78 ARG A O 1
ATOM 598 N N . LEU A 1 79 ? -6.090 -1.650 8.161 1.00 92.50 79 LEU A N 1
ATOM 599 C CA . LEU A 1 79 ? -7.469 -1.411 7.742 1.00 92.50 79 LEU A CA 1
ATOM 600 C C . LEU A 1 79 ? -7.945 -2.480 6.759 1.00 92.50 79 LEU A C 1
ATOM 602 O O . LEU A 1 79 ? -8.955 -3.123 7.033 1.00 92.50 79 LEU A O 1
ATOM 606 N N . CYS A 1 80 ? -7.195 -2.741 5.682 1.00 93.38 80 CYS A N 1
ATOM 607 C CA . CYS A 1 80 ? -7.551 -3.786 4.717 1.00 93.38 80 CYS A CA 1
ATOM 608 C C . CYS A 1 80 ? -7.643 -5.160 5.384 1.00 93.38 80 CYS A C 1
ATOM 610 O O . CYS A 1 80 ? -8.593 -5.900 5.142 1.00 93.38 80 CYS A O 1
ATOM 612 N N . GLN A 1 81 ? -6.687 -5.479 6.264 1.00 92.75 81 GLN A N 1
ATOM 613 C CA . GLN A 1 81 ? -6.641 -6.760 6.965 1.00 92.75 81 GLN A CA 1
ATOM 614 C C . GLN A 1 81 ? -7.864 -6.978 7.867 1.00 92.75 81 GLN A C 1
ATOM 616 O O . GLN A 1 81 ? -8.384 -8.088 7.914 1.00 92.75 81 GLN A O 1
ATOM 621 N N . CYS A 1 82 ? -8.298 -5.953 8.605 1.00 91.12 82 CYS A N 1
ATOM 622 C CA . CYS A 1 82 ? -9.380 -6.093 9.583 1.00 91.12 82 CYS A CA 1
ATOM 623 C C . CYS A 1 82 ? -10.769 -5.942 8.954 1.00 91.12 82 CYS A C 1
ATOM 625 O O . CYS A 1 82 ? -11.709 -6.600 9.391 1.00 91.12 82 CYS A O 1
ATOM 627 N N . VAL A 1 83 ? -10.905 -5.081 7.942 1.00 90.06 83 VAL A N 1
ATOM 628 C CA . VAL A 1 83 ? -12.174 -4.855 7.232 1.00 90.06 83 VAL A CA 1
ATOM 629 C C . VAL A 1 83 ? -12.445 -5.943 6.190 1.00 90.06 83 VAL A C 1
ATOM 631 O O . VAL A 1 83 ? -13.603 -6.207 5.881 1.00 90.06 83 VAL A O 1
ATOM 634 N N . GLY A 1 84 ? -11.402 -6.600 5.675 1.00 90.50 84 GLY A N 1
ATOM 635 C CA . GLY A 1 84 ? -11.532 -7.562 4.581 1.00 90.50 84 GLY A CA 1
ATOM 636 C C . GLY A 1 84 ? -11.727 -6.895 3.218 1.00 90.50 84 GLY A C 1
ATOM 637 O O . GLY A 1 84 ? -12.367 -7.475 2.352 1.00 90.50 84 GLY A O 1
ATOM 638 N N . TYR A 1 85 ? -11.185 -5.687 3.039 1.00 91.50 85 TYR A N 1
ATOM 639 C CA . TYR A 1 85 ? -11.255 -4.914 1.795 1.00 91.50 85 TYR A CA 1
ATOM 640 C C . TYR A 1 85 ? -10.111 -5.340 0.858 1.00 91.50 85 TYR A C 1
ATOM 642 O O . TYR A 1 85 ? -8.966 -4.901 1.016 1.00 91.50 85 TYR A O 1
ATOM 650 N N . VAL A 1 86 ? -10.400 -6.275 -0.051 1.00 92.62 86 VAL A N 1
ATOM 651 C CA . VAL A 1 86 ? -9.418 -7.070 -0.818 1.00 92.62 86 VAL A CA 1
ATOM 652 C C . VAL A 1 86 ? -9.818 -7.037 -2.292 1.00 92.62 86 VAL A C 1
ATOM 654 O O . VAL A 1 86 ? -10.978 -7.240 -2.622 1.00 92.62 86 VAL A O 1
ATOM 657 N N . VAL A 1 87 ? -8.870 -6.788 -3.202 1.00 90.31 87 VAL A N 1
ATOM 658 C CA . VAL A 1 87 ? -9.086 -6.511 -4.644 1.00 90.31 87 VAL A CA 1
ATOM 659 C C . VAL A 1 87 ? -9.892 -5.237 -4.942 1.00 90.31 87 VAL A C 1
ATOM 661 O O . VAL A 1 87 ? -9.502 -4.472 -5.823 1.00 90.31 87 VAL A O 1
ATOM 664 N N . GLU A 1 88 ? -10.969 -4.965 -4.205 1.00 91.50 88 GLU A N 1
ATOM 665 C CA . GLU A 1 88 ? -11.797 -3.760 -4.326 1.00 91.50 88 GLU A CA 1
ATOM 666 C C . GLU A 1 88 ? -11.009 -2.440 -4.246 1.00 91.50 88 GLU A C 1
ATOM 668 O O . GLU A 1 88 ? -11.297 -1.567 -5.068 1.00 91.50 88 GLU A O 1
ATOM 673 N N . PRO A 1 89 ? -9.955 -2.294 -3.404 1.00 92.00 89 PRO A N 1
ATOM 674 C CA . PRO A 1 89 ? -9.120 -1.093 -3.423 1.00 92.00 89 PRO A CA 1
ATOM 675 C C . PRO A 1 89 ? -8.583 -0.730 -4.811 1.00 92.00 89 PRO A C 1
ATOM 677 O O . PRO A 1 89 ? -8.472 0.448 -5.130 1.00 92.00 89 PRO A O 1
ATOM 680 N N . TYR A 1 90 ? -8.260 -1.722 -5.651 1.00 92.06 90 TYR A N 1
ATOM 681 C CA . TYR A 1 90 ? -7.749 -1.487 -7.007 1.00 92.06 90 TYR A CA 1
ATOM 682 C C . TYR A 1 90 ? -8.826 -1.062 -7.999 1.00 92.06 90 TYR A C 1
ATOM 684 O O . TYR A 1 90 ? -8.512 -0.516 -9.054 1.00 92.06 90 TYR A O 1
ATOM 692 N N . LYS A 1 91 ? -10.089 -1.350 -7.689 1.00 90.81 91 LYS A N 1
ATOM 693 C CA . LYS A 1 91 ? -11.228 -0.932 -8.496 1.00 90.81 91 LYS A CA 1
ATOM 694 C C . LYS A 1 91 ? -11.633 0.498 -8.150 1.00 90.81 91 LYS A C 1
ATOM 696 O O . LYS A 1 91 ? -11.889 1.285 -9.055 1.00 90.81 91 LYS A O 1
ATOM 701 N N . ASP A 1 92 ? -11.684 0.811 -6.859 1.00 91.19 92 ASP A N 1
ATOM 702 C CA . ASP A 1 92 ? -12.122 2.121 -6.371 1.00 91.19 92 ASP A CA 1
ATOM 703 C C . ASP A 1 92 ? -11.013 3.178 -6.518 1.00 91.19 92 ASP A C 1
ATOM 705 O O . ASP A 1 92 ? -11.298 4.347 -6.780 1.00 91.19 92 ASP A O 1
ATOM 709 N N . TYR A 1 93 ? -9.745 2.755 -6.430 1.00 91.06 93 TYR A N 1
ATOM 710 C CA . TYR A 1 93 ? -8.561 3.597 -6.601 1.00 91.06 93 TYR A CA 1
ATOM 711 C C . TYR A 1 93 ? -7.573 2.948 -7.596 1.00 91.06 93 TYR A C 1
ATOM 713 O O . TYR A 1 93 ? -6.652 2.240 -7.175 1.00 91.06 93 TYR A O 1
ATOM 721 N N . PRO A 1 94 ? -7.724 3.173 -8.917 1.00 88.88 94 PRO A N 1
ATOM 722 C CA . PRO A 1 94 ? -6.917 2.495 -9.941 1.00 88.88 94 PRO A CA 1
ATOM 723 C C . PRO A 1 94 ? -5.411 2.796 -9.840 1.00 88.88 94 PRO A C 1
ATOM 725 O O . PRO A 1 94 ? -4.591 1.920 -10.116 1.00 88.88 94 PRO A O 1
ATOM 728 N N . ASP A 1 95 ? -5.040 3.984 -9.358 1.00 90.06 95 ASP A N 1
ATOM 729 C CA . ASP A 1 95 ? -3.640 4.416 -9.222 1.00 90.06 95 ASP A CA 1
ATOM 730 C C . ASP A 1 95 ? -2.904 3.712 -8.066 1.00 90.06 95 ASP A C 1
ATOM 732 O O . ASP A 1 95 ? -1.675 3.746 -7.976 1.00 90.06 95 ASP A O 1
ATOM 736 N N . LEU A 1 96 ? -3.633 3.050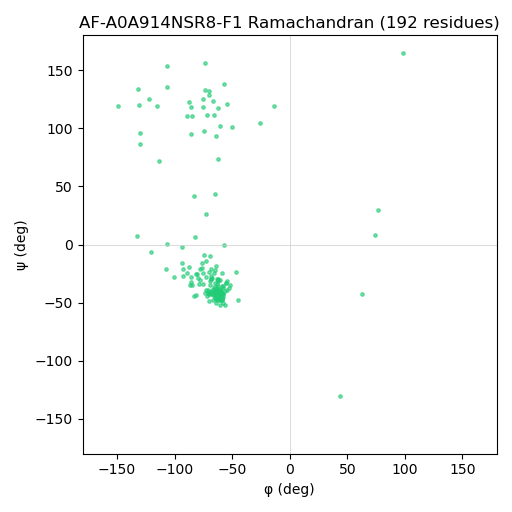 -7.159 1.00 92.38 96 LEU A N 1
ATOM 737 C CA . LEU A 1 96 ? -3.077 2.464 -5.937 1.00 92.38 96 LEU A CA 1
ATOM 738 C C . LEU A 1 96 ? -1.974 1.440 -6.220 1.00 92.38 96 LEU A C 1
ATOM 740 O O . LEU A 1 96 ? -0.956 1.420 -5.524 1.00 92.38 96 LEU A O 1
ATOM 744 N N . LEU A 1 97 ? -2.169 0.579 -7.222 1.00 91.94 97 LEU A N 1
ATOM 745 C CA . LEU A 1 97 ? -1.187 -0.452 -7.553 1.00 91.94 97 LEU A CA 1
ATOM 746 C C . LEU A 1 97 ? 0.123 0.178 -8.031 1.00 91.94 97 LEU A C 1
ATOM 748 O O . LEU A 1 97 ? 1.198 -0.240 -7.602 1.00 91.94 97 LEU A O 1
ATOM 752 N N . GLU A 1 98 ? 0.036 1.201 -8.876 1.00 90.12 98 GLU A N 1
ATOM 753 C CA . GLU A 1 98 ? 1.202 1.924 -9.370 1.00 90.12 98 GLU A CA 1
ATOM 754 C C . GLU A 1 98 ? 1.953 2.622 -8.235 1.00 90.12 98 GLU A C 1
ATOM 756 O O . GLU A 1 98 ? 3.170 2.473 -8.135 1.00 90.12 98 GLU A O 1
ATOM 761 N N . ILE A 1 99 ? 1.235 3.272 -7.314 1.00 91.94 99 ILE A N 1
ATOM 762 C CA . ILE A 1 99 ? 1.828 3.910 -6.130 1.00 91.94 99 ILE A CA 1
ATOM 763 C C . ILE A 1 99 ? 2.580 2.880 -5.275 1.00 91.94 99 ILE A C 1
ATOM 765 O O . ILE A 1 99 ? 3.731 3.105 -4.902 1.00 91.94 99 ILE A O 1
ATOM 769 N N . LEU A 1 100 ? 1.971 1.726 -4.981 1.00 92.38 100 LEU A N 1
ATOM 770 C CA . LEU A 1 100 ? 2.606 0.678 -4.173 1.00 92.38 100 LEU A CA 1
ATOM 771 C C . LEU A 1 100 ? 3.837 0.073 -4.865 1.00 92.38 100 LEU A C 1
ATOM 773 O O . LEU A 1 100 ? 4.851 -0.181 -4.210 1.00 92.38 100 LEU A O 1
ATOM 777 N N . LEU A 1 101 ? 3.774 -0.145 -6.180 1.00 92.06 101 LEU A N 1
ATOM 778 C CA . LEU A 1 101 ? 4.912 -0.635 -6.959 1.00 92.06 101 LEU A CA 1
ATOM 779 C C . LEU A 1 101 ? 6.035 0.401 -7.030 1.00 92.06 101 LEU A C 1
ATOM 781 O O . LEU A 1 101 ? 7.205 0.031 -6.922 1.00 92.06 101 LEU A O 1
ATOM 785 N N . GLN A 1 102 ? 5.697 1.683 -7.162 1.00 90.50 102 GLN A N 1
ATOM 786 C CA . GLN A 1 102 ? 6.675 2.762 -7.140 1.00 90.50 102 GLN A CA 1
ATOM 787 C C . GLN A 1 102 ? 7.377 2.821 -5.786 1.00 90.50 102 GLN A C 1
ATOM 789 O O . GLN A 1 102 ? 8.603 2.822 -5.750 1.00 90.50 102 GLN A O 1
ATOM 794 N N . LEU A 1 103 ? 6.633 2.740 -4.678 1.00 89.88 103 LEU A N 1
ATOM 795 C CA . LEU A 1 103 ? 7.209 2.664 -3.332 1.00 89.88 103 LEU A CA 1
ATOM 796 C C . LEU A 1 103 ? 8.142 1.462 -3.156 1.00 89.88 103 LEU A C 1
ATOM 798 O O . LEU A 1 103 ? 9.150 1.560 -2.465 1.00 89.88 103 LEU A O 1
ATOM 802 N N . LEU A 1 104 ? 7.849 0.320 -3.782 1.00 90.44 104 LEU A N 1
ATOM 803 C CA . LEU A 1 104 ? 8.735 -0.843 -3.728 1.00 90.44 104 LEU A CA 1
ATOM 804 C C . LEU A 1 104 ? 10.085 -0.584 -4.426 1.00 90.44 104 LEU A C 1
ATOM 806 O O . LEU A 1 104 ? 11.115 -1.084 -3.960 1.00 90.44 104 LEU A O 1
ATOM 810 N N . LYS A 1 105 ? 10.063 0.181 -5.527 1.00 88.25 105 LYS A N 1
ATOM 811 C CA . LYS A 1 105 ? 11.231 0.513 -6.356 1.00 88.25 105 LYS A CA 1
ATOM 812 C C . LYS A 1 105 ? 12.064 1.660 -5.781 1.00 88.25 105 LYS A C 1
ATOM 814 O O . LYS A 1 105 ? 13.287 1.564 -5.789 1.00 88.25 105 LYS A O 1
ATOM 819 N N . THR A 1 106 ? 11.424 2.726 -5.304 1.00 85.88 106 THR A N 1
ATOM 820 C CA . THR A 1 106 ? 12.102 3.969 -4.897 1.00 85.88 106 THR A CA 1
ATOM 821 C C . THR A 1 106 ? 12.603 3.943 -3.459 1.00 85.88 106 THR A C 1
ATOM 823 O O . THR A 1 106 ? 13.630 4.548 -3.158 1.00 85.88 106 THR A O 1
ATOM 826 N N . GLU A 1 107 ? 11.912 3.245 -2.553 1.00 84.62 107 GLU A N 1
ATOM 827 C CA . GLU A 1 107 ? 12.260 3.272 -1.132 1.00 84.62 107 GLU A CA 1
ATOM 828 C C . GLU A 1 107 ? 13.573 2.552 -0.838 1.00 84.62 107 GLU A C 1
ATOM 830 O O . GLU A 1 107 ? 13.741 1.375 -1.167 1.00 84.62 107 GLU A O 1
ATOM 835 N N . LEU A 1 108 ? 14.480 3.228 -0.128 1.00 82.62 108 LEU A N 1
ATOM 836 C CA . LEU A 1 108 ? 15.767 2.664 0.296 1.00 82.62 108 LEU A CA 1
ATOM 837 C C . LEU A 1 108 ? 15.628 1.761 1.532 1.00 82.62 108 LEU A C 1
ATOM 839 O O . LEU A 1 108 ? 16.401 0.817 1.710 1.00 82.62 108 LEU A O 1
ATOM 843 N N . SER A 1 109 ? 14.633 2.019 2.387 1.00 88.62 109 SER A N 1
ATOM 844 C CA . SER A 1 109 ? 14.473 1.297 3.648 1.00 88.62 109 SER A CA 1
ATOM 845 C C . SER A 1 109 ? 13.926 -0.121 3.452 1.00 88.62 109 SER A C 1
ATOM 847 O O . SER A 1 109 ? 12.844 -0.346 2.903 1.00 88.62 109 SER A O 1
ATOM 849 N N . SER A 1 110 ? 14.648 -1.110 3.987 1.00 90.19 110 SER A N 1
ATOM 850 C CA . SER A 1 110 ? 14.224 -2.516 3.950 1.00 90.19 110 SER A CA 1
ATOM 851 C C . SER A 1 110 ? 12.975 -2.795 4.795 1.00 90.19 110 SER A C 1
ATOM 853 O O . SER A 1 110 ? 12.211 -3.709 4.473 1.00 90.19 110 SER A O 1
ATOM 855 N N . SER A 1 111 ? 12.742 -2.037 5.875 1.00 91.25 111 SER A N 1
ATOM 856 C CA . SER A 1 111 ? 11.519 -2.157 6.681 1.00 91.25 111 SER A CA 1
ATOM 857 C C . SER A 1 111 ? 10.302 -1.708 5.879 1.00 91.25 111 SER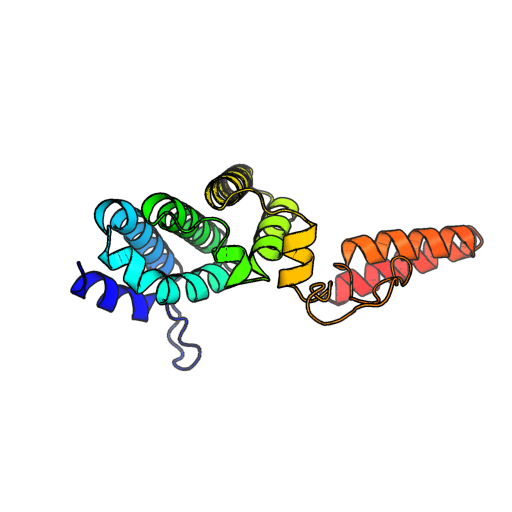 A C 1
ATOM 859 O O . SER A 1 111 ? 9.335 -2.465 5.794 1.00 91.25 111 SER A O 1
ATOM 861 N N . MET A 1 112 ? 10.399 -0.552 5.216 1.00 91.25 112 MET A N 1
ATOM 862 C CA . MET A 1 112 ? 9.358 -0.023 4.335 1.00 91.25 112 MET A CA 1
ATOM 863 C C . MET A 1 112 ? 9.040 -0.995 3.210 1.00 91.25 112 MET A C 1
ATOM 865 O O . MET A 1 112 ? 7.889 -1.386 3.059 1.00 91.25 112 MET A O 1
ATOM 869 N N . ARG A 1 113 ? 10.059 -1.495 2.501 1.00 92.31 113 ARG A N 1
ATOM 870 C CA . ARG A 1 113 ? 9.860 -2.446 1.400 1.00 92.31 113 ARG A CA 1
ATOM 871 C C . ARG A 1 113 ? 9.124 -3.714 1.843 1.00 92.31 113 ARG A C 1
ATOM 873 O O . ARG A 1 113 ? 8.210 -4.172 1.162 1.00 92.31 113 ARG A O 1
ATOM 880 N N . ARG A 1 114 ? 9.481 -4.273 3.007 1.00 94.00 114 ARG A N 1
ATOM 881 C CA . ARG A 1 114 ? 8.773 -5.429 3.594 1.00 94.00 114 ARG A CA 1
ATOM 882 C C . ARG A 1 114 ? 7.328 -5.102 3.950 1.00 94.00 114 ARG A C 1
ATOM 884 O O . ARG A 1 114 ? 6.454 -5.942 3.753 1.00 94.00 114 ARG A O 1
ATOM 891 N N . LEU A 1 115 ? 7.078 -3.900 4.459 1.00 93.56 115 LEU A N 1
ATOM 892 C CA . LEU A 1 115 ? 5.735 -3.445 4.789 1.00 93.56 115 LEU A CA 1
ATOM 893 C C . LEU A 1 115 ? 4.895 -3.277 3.515 1.00 93.56 115 LEU A C 1
ATOM 895 O O . LEU A 1 115 ? 3.786 -3.800 3.468 1.00 93.56 115 LEU A O 1
ATOM 899 N N . THR A 1 116 ? 5.446 -2.684 2.453 1.00 94.62 116 THR A N 1
ATOM 900 C CA . THR A 1 116 ? 4.790 -2.562 1.140 1.00 94.62 116 THR A CA 1
ATOM 901 C C . THR A 1 116 ? 4.445 -3.928 0.562 1.00 94.62 116 THR A C 1
ATOM 903 O O . THR A 1 116 ? 3.304 -4.150 0.168 1.00 94.62 116 THR A O 1
ATOM 906 N N . MET A 1 117 ? 5.386 -4.881 0.586 1.00 94.88 117 MET A N 1
ATOM 907 C CA . MET A 1 117 ? 5.122 -6.260 0.150 1.00 94.88 117 MET A CA 1
ATOM 908 C C . MET A 1 117 ? 4.009 -6.918 0.970 1.00 94.88 117 MET A C 1
ATOM 910 O O . MET A 1 117 ? 3.155 -7.604 0.414 1.00 94.88 117 MET A O 1
ATOM 914 N N . ARG A 1 118 ? 3.979 -6.686 2.288 1.00 95.06 118 ARG A N 1
ATOM 915 C CA . ARG A 1 118 ? 2.914 -7.198 3.153 1.00 95.06 118 ARG A CA 1
ATOM 916 C C . ARG A 1 118 ? 1.558 -6.586 2.802 1.00 95.06 118 ARG A C 1
ATOM 918 O O . ARG A 1 118 ? 0.585 -7.325 2.738 1.00 95.06 118 ARG A O 1
ATOM 925 N N . VAL A 1 119 ? 1.484 -5.274 2.580 1.00 95.31 119 VAL A N 1
ATOM 926 C CA . VAL A 1 119 ? 0.239 -4.591 2.186 1.00 95.31 119 VAL A CA 1
ATOM 927 C C . VAL A 1 119 ? -0.256 -5.108 0.841 1.00 95.31 119 VAL A C 1
ATOM 929 O O . VAL A 1 119 ? -1.430 -5.442 0.725 1.00 95.31 119 VAL A O 1
ATOM 932 N N . LEU A 1 120 ? 0.641 -5.271 -0.134 1.00 94.81 120 LEU A N 1
ATOM 933 C CA . LEU A 1 120 ? 0.312 -5.860 -1.430 1.00 94.81 120 LEU A CA 1
ATOM 934 C C . LEU A 1 120 ? -0.247 -7.285 -1.275 1.00 94.81 120 LEU A C 1
ATOM 936 O O . LEU A 1 120 ? -1.261 -7.626 -1.874 1.00 94.81 120 LEU A O 1
ATOM 940 N N . GLY A 1 121 ? 0.358 -8.092 -0.398 1.00 94.62 121 GLY A N 1
ATOM 941 C CA . GLY A 1 121 ? -0.142 -9.427 -0.067 1.00 94.62 121 GLY A CA 1
ATOM 942 C C . GLY A 1 121 ? -1.504 -9.431 0.641 1.00 94.62 121 GLY A C 1
ATOM 943 O O . GLY A 1 121 ? -2.288 -10.345 0.415 1.00 94.62 121 GLY A O 1
ATOM 944 N N . ILE A 1 122 ? -1.800 -8.421 1.470 1.00 94.94 122 ILE A N 1
ATOM 945 C CA . ILE A 1 122 ? -3.097 -8.277 2.157 1.00 94.94 122 ILE A CA 1
ATOM 946 C C . ILE A 1 122 ? -4.201 -7.880 1.173 1.00 94.94 122 ILE A C 1
ATOM 948 O O . ILE A 1 122 ? -5.287 -8.446 1.233 1.00 94.94 122 ILE A O 1
ATOM 952 N N . ILE A 1 123 ? -3.937 -6.919 0.281 1.00 93.94 123 ILE A N 1
ATOM 953 C CA . ILE A 1 123 ? -4.913 -6.469 -0.727 1.00 93.94 123 ILE A CA 1
ATOM 954 C C . ILE A 1 123 ? -5.174 -7.569 -1.766 1.00 93.94 123 ILE A C 1
ATOM 956 O O . ILE A 1 123 ? -6.268 -7.643 -2.322 1.00 93.94 123 ILE A O 1
ATOM 960 N N . GLY A 1 124 ? -4.196 -8.446 -1.993 1.00 93.19 124 GLY A N 1
ATOM 961 C CA . GLY A 1 124 ? -4.335 -9.630 -2.828 1.00 93.19 124 GLY A CA 1
ATOM 962 C C . GLY A 1 124 ? -3.802 -9.442 -4.245 1.00 93.19 124 GLY A C 1
ATOM 963 O O . GLY A 1 124 ? -3.542 -8.335 -4.714 1.00 93.19 124 GLY A O 1
ATOM 964 N N . ALA A 1 125 ? -3.613 -10.567 -4.933 1.00 91.88 125 ALA A N 1
ATOM 965 C CA . ALA A 1 125 ? -3.142 -10.568 -6.310 1.00 91.88 125 ALA A CA 1
ATOM 966 C C . ALA A 1 125 ? -4.254 -10.110 -7.264 1.00 91.88 125 ALA A C 1
ATOM 968 O O . ALA A 1 125 ? -5.380 -10.604 -7.200 1.00 91.88 125 ALA A O 1
ATOM 969 N N . LEU A 1 126 ? -3.910 -9.198 -8.172 1.00 90.88 126 LEU A N 1
ATOM 970 C CA . LEU A 1 126 ? -4.784 -8.726 -9.240 1.00 90.88 126 LEU A CA 1
ATOM 971 C C . LEU A 1 126 ? -4.326 -9.316 -10.577 1.00 90.88 126 LEU A C 1
ATOM 973 O O . LEU A 1 126 ? -3.134 -9.317 -10.888 1.00 90.88 126 LEU A O 1
ATOM 977 N N . ASP A 1 127 ? -5.270 -9.801 -11.378 1.00 91.06 127 ASP A N 1
ATOM 978 C CA . ASP A 1 127 ? -4.974 -10.306 -12.717 1.00 91.06 127 ASP A CA 1
ATOM 979 C C . ASP A 1 127 ? -4.598 -9.144 -13.668 1.00 91.06 127 ASP A C 1
ATOM 981 O O . ASP A 1 127 ? -5.335 -8.151 -13.735 1.00 91.06 127 ASP A O 1
ATOM 985 N N . PRO A 1 128 ? -3.499 -9.236 -14.446 1.00 89.56 128 PRO A N 1
ATOM 986 C CA . PRO A 1 128 ? -3.093 -8.177 -15.368 1.00 89.56 128 PRO A CA 1
ATOM 987 C C . PRO A 1 128 ? -4.170 -7.743 -16.368 1.00 89.56 128 PRO A C 1
ATOM 989 O O . PRO A 1 128 ? -4.192 -6.572 -16.754 1.00 89.56 128 PRO A O 1
ATOM 992 N N . TYR A 1 129 ? -5.060 -8.643 -16.805 1.00 88.56 129 TYR A N 1
ATOM 993 C CA . TYR A 1 129 ? -6.165 -8.253 -17.682 1.00 88.56 129 TYR A CA 1
ATOM 994 C C . TYR A 1 129 ? -7.190 -7.404 -16.922 1.00 88.56 129 TYR A C 1
ATOM 996 O O . TYR A 1 129 ? -7.520 -6.309 -17.381 1.00 88.56 129 TYR A O 1
ATOM 1004 N N . THR A 1 130 ? -7.622 -7.838 -15.732 1.00 88.25 130 THR A N 1
ATOM 1005 C CA . THR A 1 130 ? -8.525 -7.033 -14.884 1.00 88.25 130 THR A CA 1
ATOM 1006 C C . THR A 1 130 ? -7.959 -5.649 -14.556 1.00 88.25 130 THR A C 1
ATOM 1008 O O . THR A 1 130 ? -8.679 -4.658 -14.664 1.00 88.25 130 THR A O 1
ATOM 1011 N N . TYR A 1 131 ? -6.655 -5.546 -14.278 1.00 89.19 131 TYR A N 1
ATOM 1012 C CA . TYR A 1 131 ? -5.986 -4.263 -14.052 1.00 89.19 131 TYR A CA 1
ATOM 1013 C C . TYR A 1 131 ? -6.069 -3.335 -15.271 1.00 89.19 131 TYR A C 1
ATOM 1015 O O . TYR A 1 131 ? -6.446 -2.170 -15.154 1.00 89.19 131 TYR A O 1
ATOM 1023 N N . LYS A 1 132 ? -5.788 -3.853 -16.475 1.00 87.00 132 LYS A N 1
ATOM 1024 C CA . LYS A 1 132 ? -5.898 -3.071 -17.719 1.00 87.00 132 LYS A CA 1
ATOM 1025 C C . LYS A 1 132 ? -7.327 -2.601 -17.996 1.00 87.00 132 LYS A C 1
ATOM 1027 O O . LYS A 1 132 ? -7.499 -1.543 -18.600 1.00 87.00 132 LYS A O 1
ATOM 1032 N N . VAL A 1 133 ? -8.333 -3.367 -17.574 1.00 87.12 133 VAL A N 1
ATOM 1033 C CA . VAL A 1 133 ? -9.743 -2.961 -17.658 1.00 87.12 133 VAL A CA 1
ATOM 1034 C C . VAL A 1 133 ? -10.043 -1.827 -16.672 1.00 87.12 133 VAL A C 1
ATOM 1036 O O . VAL A 1 133 ? -10.689 -0.863 -17.072 1.00 87.12 133 VAL A O 1
ATOM 1039 N N . TYR A 1 134 ? -9.543 -1.884 -15.432 1.00 86.19 134 TYR A N 1
ATOM 1040 C CA . TYR A 1 134 ? -9.734 -0.810 -14.441 1.00 86.19 134 TYR A CA 1
ATOM 1041 C C . TYR A 1 134 ? -9.084 0.513 -14.857 1.00 86.19 134 TYR A C 1
ATOM 1043 O O . TYR A 1 134 ? -9.695 1.563 -14.694 1.00 86.19 134 TYR A O 1
ATOM 1051 N N . ILE A 1 135 ? -7.907 0.467 -15.487 1.00 83.56 135 ILE A N 1
ATOM 1052 C CA . ILE A 1 135 ? -7.252 1.664 -16.047 1.00 83.56 135 ILE A CA 1
ATOM 1053 C C . ILE A 1 135 ? -7.939 2.138 -17.348 1.00 83.56 135 ILE A C 1
ATOM 1055 O O . ILE A 1 135 ? -7.610 3.184 -17.895 1.00 83.56 135 ILE A O 1
ATOM 1059 N N . GLY A 1 136 ? -8.872 1.363 -17.911 1.00 80.06 136 GLY A N 1
ATOM 1060 C CA . GLY A 1 136 ? -9.512 1.682 -19.192 1.00 80.06 136 GLY A CA 1
ATOM 1061 C C . GLY A 1 136 ? -8.617 1.467 -20.422 1.00 80.06 136 GLY A C 1
ATOM 1062 O O . GLY A 1 136 ? -9.023 1.785 -21.539 1.00 80.06 136 GLY A O 1
ATOM 1063 N N . LYS A 1 137 ? -7.427 0.868 -20.252 1.00 75.81 137 LYS A N 1
ATOM 1064 C CA . LYS A 1 137 ? -6.516 0.483 -21.350 1.00 75.81 137 LYS A CA 1
ATOM 1065 C C . LYS A 1 137 ? -7.084 -0.656 -22.205 1.00 75.81 137 LYS A C 1
ATOM 1067 O O . LYS A 1 137 ? -6.674 -0.830 -23.347 1.00 75.81 137 LYS A O 1
ATOM 1072 N N . VAL A 1 138 ? -8.026 -1.434 -21.667 1.00 70.25 138 VAL A N 1
ATOM 1073 C CA . VAL A 1 138 ? -8.760 -2.477 -22.394 1.00 70.25 138 VAL A CA 1
ATOM 1074 C C . VAL A 1 138 ? -10.252 -2.192 -22.306 1.00 70.25 138 VAL A C 1
ATOM 1076 O O . VAL A 1 138 ? -10.815 -2.072 -21.221 1.00 70.25 138 VAL A O 1
ATOM 1079 N N . HIS A 1 139 ? -10.907 -2.109 -23.461 1.00 59.62 139 HIS A N 1
ATOM 1080 C CA . HIS A 1 139 ? -12.360 -2.009 -23.527 1.00 59.62 139 HIS A CA 1
ATOM 1081 C C . HIS A 1 139 ? -12.939 -3.394 -23.226 1.00 59.62 139 HIS A C 1
ATOM 1083 O O . HIS A 1 139 ? -12.658 -4.353 -23.947 1.00 59.62 139 HIS A O 1
ATOM 1089 N N . SER A 1 140 ? -13.718 -3.525 -22.150 1.00 55.09 140 SER A N 1
ATOM 1090 C CA . SER A 1 140 ? -14.378 -4.791 -21.833 1.00 55.09 140 SER A CA 1
ATOM 1091 C C . SER A 1 140 ? -15.263 -5.224 -23.010 1.00 55.09 140 SER A C 1
ATOM 1093 O O . SER A 1 140 ? -15.954 -4.414 -23.635 1.00 55.09 140 SER A O 1
ATOM 1095 N N . HIS A 1 141 ? -15.238 -6.521 -23.327 1.00 50.88 141 HIS A N 1
ATOM 1096 C CA . HIS A 1 141 ? -15.897 -7.137 -24.489 1.00 50.88 141 HIS A CA 1
ATOM 1097 C C . HIS A 1 141 ? -17.422 -6.913 -24.597 1.00 50.88 141 HIS A C 1
ATOM 1099 O O . HIS A 1 141 ? -18.031 -7.364 -25.563 1.00 50.88 141 HIS A O 1
ATOM 1105 N N . ILE A 1 142 ? -18.055 -6.195 -23.662 1.00 54.25 142 ILE A N 1
ATOM 1106 C CA . ILE A 1 142 ? -19.484 -5.865 -23.711 1.00 54.25 142 ILE A CA 1
ATOM 1107 C C . ILE A 1 142 ? -19.840 -4.929 -24.884 1.00 54.25 142 ILE A C 1
ATOM 1109 O O . ILE A 1 142 ? -20.985 -4.952 -25.331 1.00 54.25 142 ILE A O 1
ATOM 1113 N N . ARG A 1 143 ? -18.899 -4.126 -25.415 1.00 49.38 143 ARG A N 1
ATOM 1114 C CA . ARG A 1 143 ? -19.202 -3.156 -26.495 1.00 49.38 143 ARG A CA 1
ATOM 1115 C C . ARG A 1 143 ? -18.443 -3.306 -27.814 1.00 49.38 143 ARG A C 1
ATOM 1117 O O . ARG A 1 143 ? -18.827 -2.645 -28.774 1.00 49.38 143 ARG A O 1
ATOM 1124 N N . SER A 1 144 ? -17.463 -4.201 -27.923 1.00 48.41 144 SER A N 1
ATOM 1125 C CA . SER A 1 144 ? -16.653 -4.304 -2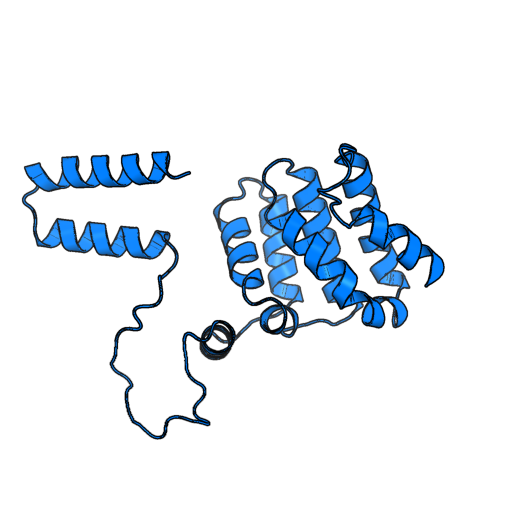9.146 1.00 48.41 144 SER A CA 1
ATOM 1126 C C . SER A 1 144 ? -16.571 -5.740 -29.645 1.00 48.41 144 SER A C 1
ATOM 1128 O O . SER A 1 144 ? -15.739 -6.539 -29.223 1.00 48.41 144 SER A O 1
ATOM 1130 N N . ARG A 1 145 ? -17.457 -6.057 -30.590 1.00 48.19 145 ARG A N 1
ATOM 1131 C CA . ARG A 1 145 ? -17.514 -7.315 -31.343 1.00 48.19 145 ARG A CA 1
ATOM 1132 C C . ARG A 1 145 ? -16.539 -7.294 -32.536 1.00 48.19 145 ARG A C 1
ATOM 1134 O O . ARG A 1 145 ? -16.900 -7.716 -33.628 1.00 48.19 145 ARG A O 1
ATOM 1141 N N . SER A 1 146 ? -15.327 -6.767 -32.353 1.00 51.47 146 SER A N 1
ATOM 1142 C CA . SER A 1 146 ? -14.314 -6.672 -33.414 1.00 51.47 146 SER A CA 1
ATOM 1143 C C . SER A 1 146 ? -12.964 -7.211 -32.941 1.00 51.47 146 SER A C 1
ATOM 1145 O O . SER A 1 146 ? -12.380 -6.714 -31.981 1.00 51.47 146 SER A O 1
ATOM 1147 N N . LEU A 1 147 ? -12.491 -8.236 -33.649 1.00 54.62 147 LEU A N 1
ATOM 1148 C CA . LEU A 1 147 ? -11.215 -8.941 -33.519 1.00 54.62 147 LEU A CA 1
ATOM 1149 C C . LEU A 1 147 ? -10.011 -8.015 -33.784 1.00 54.62 147 LEU A C 1
ATOM 1151 O O . LEU A 1 147 ? -9.378 -8.102 -34.830 1.00 54.62 147 LEU A O 1
ATOM 1155 N N . ALA A 1 148 ? -9.685 -7.118 -32.858 1.00 53.94 148 ALA A N 1
ATOM 1156 C CA . ALA A 1 148 ? -8.496 -6.270 -32.948 1.00 53.94 148 ALA A CA 1
ATOM 1157 C C . ALA A 1 148 ? -7.500 -6.642 -31.839 1.00 53.94 148 ALA A C 1
ATOM 1159 O O . ALA A 1 148 ? -7.328 -5.916 -30.867 1.00 53.94 148 ALA A O 1
ATOM 1160 N N . LEU A 1 149 ? -6.859 -7.806 -31.979 1.00 48.47 149 LEU A N 1
ATOM 1161 C CA . LEU A 1 149 ? -5.816 -8.299 -31.065 1.00 48.47 149 LEU A CA 1
ATOM 1162 C C . LEU A 1 149 ? -4.418 -7.706 -31.350 1.00 48.47 149 LEU A C 1
ATOM 1164 O O . LEU A 1 149 ? -3.451 -8.131 -30.726 1.00 48.47 149 LEU A O 1
ATOM 1168 N N . THR A 1 150 ? -4.290 -6.736 -32.265 1.00 48.38 150 THR A N 1
ATOM 1169 C CA . THR A 1 150 ? -2.974 -6.357 -32.824 1.00 48.38 150 THR A CA 1
ATOM 1170 C C . THR A 1 150 ? -2.672 -4.858 -32.871 1.00 48.38 150 THR A C 1
ATOM 1172 O O . THR A 1 150 ? -1.657 -4.473 -33.444 1.00 48.38 150 THR A O 1
ATOM 1175 N N . LEU A 1 151 ? -3.498 -3.98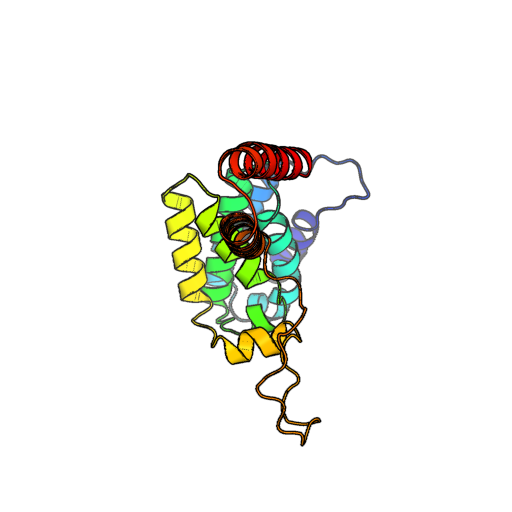7 -32.288 1.00 46.84 151 LEU A N 1
ATOM 1176 C CA . LEU A 1 151 ? -3.162 -2.559 -32.250 1.00 46.84 151 LEU A CA 1
ATOM 1177 C C . LEU A 1 151 ? -2.304 -2.259 -31.009 1.00 46.84 151 LEU A C 1
ATOM 1179 O O . LEU A 1 151 ? -2.753 -2.544 -29.895 1.00 46.84 151 LEU A O 1
ATOM 1183 N N . PRO A 1 152 ? -1.088 -1.697 -31.164 1.00 44.25 152 PRO A N 1
ATOM 1184 C CA . PRO A 1 152 ? -0.319 -1.218 -30.028 1.00 44.25 152 PRO A CA 1
ATOM 1185 C C . PRO A 1 152 ? -1.117 -0.101 -29.353 1.00 44.25 152 PRO A C 1
ATOM 1187 O O . PRO A 1 152 ? -1.433 0.920 -29.961 1.00 44.25 152 PRO A O 1
ATOM 1190 N N . ASN A 1 153 ? -1.496 -0.333 -28.099 1.00 47.22 153 ASN A N 1
ATOM 1191 C CA . ASN A 1 153 ? -2.180 0.657 -27.284 1.00 47.22 153 ASN A CA 1
ATOM 1192 C C . ASN A 1 153 ? -1.217 1.826 -27.038 1.00 47.22 153 ASN A C 1
ATOM 1194 O O . ASN A 1 153 ? -0.244 1.666 -26.306 1.00 47.22 153 ASN A O 1
ATOM 1198 N N . SER A 1 154 ? -1.492 2.992 -27.621 1.00 43.97 154 SER A N 1
ATOM 1199 C CA . SER A 1 154 ? -0.732 4.241 -27.448 1.00 43.97 154 SER A CA 1
ATOM 1200 C C . SER A 1 154 ? -0.954 4.896 -26.076 1.00 43.97 154 SER A C 1
ATOM 1202 O O . SER A 1 154 ? -0.886 6.114 -25.945 1.00 43.97 154 SER A O 1
ATOM 1204 N N . GLY A 1 155 ? -1.296 4.105 -25.058 1.00 46.09 155 GLY A N 1
ATOM 1205 C CA . GLY A 1 155 ? -1.473 4.587 -23.698 1.00 46.09 155 GLY A CA 1
ATOM 1206 C C . GLY A 1 155 ? -0.122 4.617 -23.013 1.00 46.09 155 GLY A C 1
ATOM 1207 O O . GLY A 1 155 ? 0.421 3.543 -22.749 1.00 46.09 155 GLY A O 1
ATOM 1208 N N . GLU A 1 156 ? 0.371 5.827 -22.748 1.00 48.38 156 GLU A N 1
ATOM 1209 C CA . GLU A 1 156 ? 1.576 6.155 -21.981 1.00 48.38 156 GLU A CA 1
ATOM 1210 C C . GLU A 1 156 ? 1.906 5.046 -20.972 1.00 48.38 156 GLU A C 1
ATOM 1212 O O . GLU A 1 156 ? 1.199 4.774 -19.992 1.00 48.38 156 GLU A O 1
ATOM 1217 N N . THR A 1 157 ? 2.932 4.279 -21.324 1.00 43.47 157 THR A N 1
ATOM 1218 C CA . THR A 1 157 ? 3.520 3.266 -20.465 1.00 43.47 157 THR A CA 1
ATOM 1219 C C . THR A 1 157 ? 4.535 3.976 -19.596 1.00 43.47 157 THR A C 1
ATOM 1221 O O . THR A 1 157 ? 5.489 4.533 -20.131 1.00 43.47 157 THR A O 1
ATOM 1224 N N . ASN A 1 158 ? 4.294 3.937 -18.287 1.00 46.56 158 ASN A N 1
ATOM 1225 C CA . ASN A 1 158 ? 5.147 4.335 -17.173 1.00 46.56 158 ASN A CA 1
ATOM 1226 C C . ASN A 1 158 ? 6.603 4.556 -17.607 1.00 46.56 158 ASN A C 1
ATOM 1228 O O . ASN A 1 158 ? 7.251 3.617 -18.079 1.00 46.56 158 ASN A O 1
ATOM 1232 N N . GLU A 1 159 ? 7.094 5.781 -17.419 1.00 49.09 159 GLU A N 1
ATOM 1233 C CA . GLU A 1 159 ? 8.285 6.389 -18.038 1.00 49.09 159 GLU A CA 1
ATOM 1234 C C . GLU A 1 159 ? 9.559 5.522 -18.055 1.00 49.09 159 GLU A C 1
ATOM 1236 O O . GLU A 1 159 ? 10.397 5.635 -18.947 1.00 49.09 159 GLU A O 1
ATOM 1241 N N . THR A 1 160 ? 9.662 4.550 -17.148 1.00 46.50 160 THR A N 1
ATOM 1242 C CA . THR A 1 160 ? 10.723 3.532 -17.145 1.00 46.50 160 THR A CA 1
ATOM 1243 C C . THR A 1 160 ? 10.753 2.612 -18.376 1.00 46.50 160 THR A C 1
ATOM 1245 O O . THR A 1 160 ? 11.836 2.256 -18.820 1.00 46.50 160 THR A O 1
ATOM 1248 N N . HIS A 1 161 ? 9.610 2.236 -18.966 1.00 48.34 161 HIS A N 1
ATOM 1249 C CA . HIS A 1 161 ? 9.598 1.398 -20.180 1.00 48.34 161 HIS A CA 1
ATOM 1250 C C . HIS A 1 161 ? 9.836 2.217 -21.455 1.00 48.34 161 HIS A C 1
ATOM 1252 O O . HIS A 1 161 ? 10.344 1.686 -22.440 1.00 48.34 161 HIS A O 1
ATOM 1258 N N . GLY A 1 162 ? 9.515 3.515 -21.432 1.00 51.66 162 GLY A N 1
ATOM 1259 C CA . GLY A 1 162 ? 9.829 4.433 -22.526 1.00 51.66 162 GLY A CA 1
ATOM 1260 C C . GLY A 1 162 ? 11.336 4.621 -22.707 1.00 51.66 162 GLY A C 1
ATOM 1261 O O . GLY A 1 162 ? 11.817 4.605 -23.838 1.00 51.66 162 GLY A O 1
ATOM 1262 N N . MET A 1 163 ? 12.087 4.709 -21.603 1.00 54.78 163 MET A N 1
ATOM 1263 C CA . MET A 1 163 ? 13.554 4.790 -21.615 1.00 54.78 163 MET A CA 1
ATOM 1264 C C . MET A 1 163 ? 14.203 3.586 -22.299 1.00 54.78 163 MET A C 1
ATOM 1266 O O . MET A 1 163 ? 15.043 3.762 -23.182 1.00 54.78 163 MET A O 1
ATOM 1270 N N . ASP A 1 164 ? 13.775 2.366 -21.975 1.00 59.59 164 ASP A N 1
ATOM 1271 C CA . ASP A 1 164 ? 14.303 1.162 -22.624 1.00 59.59 164 ASP A CA 1
ATOM 1272 C C . ASP A 1 164 ? 13.985 1.161 -24.129 1.00 59.59 164 ASP A C 1
ATOM 1274 O O . ASP A 1 164 ? 14.841 0.874 -24.955 1.00 59.59 164 ASP A O 1
ATOM 1278 N N . ILE A 1 165 ? 12.784 1.576 -24.532 1.00 63.25 165 ILE A N 1
ATOM 1279 C CA . ILE A 1 165 ? 12.407 1.582 -25.952 1.00 63.25 165 ILE A CA 1
ATOM 1280 C C . ILE A 1 165 ? 13.176 2.658 -26.738 1.00 63.25 165 ILE A C 1
ATOM 1282 O O . ILE A 1 165 ? 13.666 2.387 -27.833 1.00 63.25 165 ILE A O 1
ATOM 1286 N N . ILE A 1 166 ? 13.324 3.868 -26.192 1.00 64.44 166 ILE A N 1
ATOM 1287 C CA . ILE A 1 166 ? 14.038 4.975 -26.848 1.00 64.44 166 ILE A CA 1
ATOM 1288 C C . ILE A 1 166 ? 15.536 4.669 -26.947 1.00 64.44 166 ILE A C 1
ATOM 1290 O O . ILE A 1 166 ? 16.142 4.907 -27.991 1.00 64.44 166 ILE A O 1
ATOM 1294 N N . THR A 1 167 ? 16.138 4.098 -25.901 1.00 68.62 167 THR A N 1
ATOM 1295 C CA . THR A 1 167 ? 17.545 3.663 -25.935 1.00 68.62 167 THR A CA 1
ATOM 1296 C C . THR A 1 167 ? 17.774 2.575 -26.977 1.00 68.62 167 THR A C 1
ATOM 1298 O O . THR A 1 167 ? 18.726 2.677 -27.748 1.00 68.62 167 THR A O 1
ATOM 1301 N N . TRP A 1 168 ? 16.875 1.593 -27.075 1.00 71.31 168 TRP A N 1
ATOM 1302 C CA . TRP A 1 168 ? 16.942 0.541 -28.090 1.00 71.31 168 TRP A CA 1
ATOM 1303 C C . TRP A 1 168 ? 16.776 1.083 -29.515 1.00 71.31 168 TRP A C 1
ATOM 1305 O O . TRP A 1 168 ? 17.582 0.760 -30.385 1.00 71.31 168 TRP A O 1
ATOM 1315 N N . ILE A 1 169 ? 15.798 1.961 -29.754 1.00 72.81 169 ILE A N 1
ATOM 1316 C CA . ILE A 1 169 ? 15.596 2.601 -31.066 1.00 72.81 169 ILE A CA 1
ATOM 1317 C C . ILE A 1 169 ? 16.81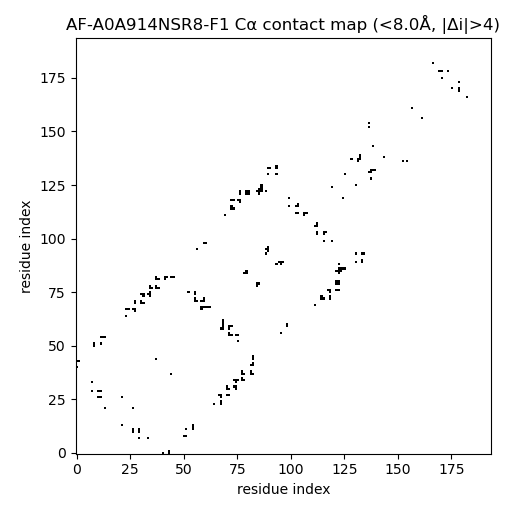6 3.444 -31.457 1.00 72.81 169 ILE A C 1
ATOM 1319 O O . ILE A 1 169 ? 17.238 3.429 -32.614 1.00 72.81 169 ILE A O 1
ATOM 1323 N N . ASN A 1 170 ? 17.396 4.178 -30.505 1.00 70.62 170 ASN A N 1
ATOM 1324 C CA . ASN A 1 170 ? 18.587 4.983 -30.756 1.00 70.62 170 ASN A CA 1
ATOM 1325 C C . ASN A 1 170 ? 19.822 4.111 -31.004 1.00 70.62 170 ASN A C 1
ATOM 1327 O O . ASN A 1 170 ? 20.645 4.463 -31.841 1.00 70.62 170 ASN A O 1
ATOM 1331 N N . TYR A 1 171 ? 19.937 2.963 -30.335 1.00 74.62 171 TYR A N 1
ATOM 1332 C CA . TYR A 1 171 ? 21.010 2.001 -30.580 1.00 74.62 171 TYR A CA 1
ATOM 1333 C C . TYR A 1 171 ? 20.935 1.393 -31.987 1.00 74.62 171 TYR A C 1
ATOM 1335 O O . TYR A 1 171 ? 21.958 1.229 -32.644 1.00 74.62 171 TYR A O 1
ATOM 1343 N N . GLU A 1 172 ? 19.730 1.091 -32.473 1.00 75.19 172 GLU A N 1
ATOM 1344 C CA . GLU A 1 172 ? 19.531 0.505 -33.803 1.00 75.19 172 GLU A CA 1
ATOM 1345 C C . GLU A 1 172 ? 19.769 1.513 -34.943 1.00 75.19 172 GLU A C 1
ATOM 1347 O O . GLU A 1 172 ? 20.147 1.127 -36.050 1.00 75.19 172 GLU A O 1
ATOM 1352 N N . ARG A 1 173 ? 19.557 2.812 -34.691 1.00 73.75 173 ARG A N 1
ATOM 1353 C CA . ARG A 1 173 ? 19.542 3.846 -35.740 1.00 73.75 173 ARG A CA 1
ATOM 1354 C C . ARG A 1 173 ? 20.757 4.772 -35.766 1.00 73.75 173 ARG A C 1
ATOM 1356 O O . ARG A 1 173 ? 20.977 5.394 -36.804 1.00 73.75 173 ARG A O 1
ATOM 1363 N N . LEU A 1 174 ? 21.506 4.910 -34.669 1.00 77.75 174 LEU A N 1
ATOM 1364 C CA . LEU A 1 174 ? 22.633 5.846 -34.573 1.00 77.75 174 LEU A CA 1
ATOM 1365 C C . LEU A 1 174 ? 23.983 5.127 -34.602 1.00 77.75 174 LEU A C 1
ATOM 1367 O O . LEU A 1 174 ? 24.137 3.985 -34.175 1.00 77.75 174 LEU A O 1
ATOM 1371 N N . THR A 1 175 ? 25.004 5.851 -35.057 1.00 83.50 175 THR A N 1
ATOM 1372 C CA . THR A 1 175 ? 26.393 5.431 -34.866 1.00 83.50 175 THR A CA 1
ATOM 1373 C C . THR A 1 175 ? 26.820 5.632 -33.406 1.00 83.50 175 THR A C 1
ATOM 1375 O O . THR A 1 175 ? 26.274 6.480 -32.697 1.00 83.50 175 THR A O 1
ATOM 1378 N N . LEU A 1 176 ? 27.832 4.891 -32.934 1.00 82.38 176 LEU A N 1
ATOM 1379 C CA . LEU A 1 176 ? 28.290 4.971 -31.534 1.00 82.38 176 LEU A CA 1
ATOM 1380 C C . LEU A 1 176 ? 28.661 6.402 -31.097 1.00 82.38 176 LEU A C 1
ATOM 1382 O O . LEU A 1 176 ? 28.437 6.766 -29.946 1.00 82.38 176 LEU A O 1
ATOM 1386 N N . ALA A 1 177 ? 29.192 7.223 -32.008 1.00 86.12 177 ALA A N 1
ATOM 1387 C CA . ALA A 1 177 ? 29.581 8.604 -31.720 1.00 86.12 177 ALA A CA 1
ATOM 1388 C C . ALA A 1 177 ? 28.380 9.528 -31.446 1.00 86.12 177 ALA A C 1
ATOM 1390 O O . ALA A 1 177 ? 28.503 10.478 -30.678 1.00 86.12 177 ALA A O 1
ATOM 1391 N N . GLU A 1 178 ? 27.224 9.240 -32.041 1.00 85.69 178 GLU A N 1
ATOM 1392 C CA . GLU A 1 178 ? 25.990 10.020 -31.881 1.00 85.69 178 GLU A CA 1
ATOM 1393 C C . GLU A 1 178 ? 25.112 9.457 -30.755 1.00 85.69 178 GLU A C 1
ATOM 1395 O O . GLU A 1 178 ? 24.382 10.200 -30.096 1.00 85.69 178 GLU A O 1
ATOM 1400 N N . TYR A 1 179 ? 25.227 8.153 -30.485 1.00 85.56 179 TYR A N 1
ATOM 1401 C CA . TYR A 1 179 ? 24.482 7.462 -29.437 1.00 85.56 179 TYR A CA 1
ATOM 1402 C C . TYR A 1 179 ? 24.824 7.968 -28.027 1.00 85.56 179 TYR A C 1
ATOM 1404 O O . TYR A 1 179 ? 23.918 8.306 -27.265 1.00 85.56 179 TYR A O 1
ATOM 1412 N N . TYR A 1 180 ? 26.111 8.054 -27.661 1.00 87.12 180 TYR A N 1
ATOM 1413 C CA . TYR A 1 180 ? 26.498 8.451 -26.297 1.00 87.12 180 TYR A CA 1
ATOM 1414 C C . TYR A 1 180 ? 26.050 9.877 -25.917 1.00 87.12 180 TYR A C 1
ATOM 1416 O O . TYR A 1 180 ? 25.549 10.044 -24.802 1.00 87.12 180 TYR A O 1
ATOM 1424 N N . PRO A 1 181 ? 26.165 10.897 -26.796 1.00 89.19 181 PRO A N 1
ATOM 1425 C CA . PRO A 1 181 ? 25.608 12.225 -26.536 1.00 89.19 181 PRO A CA 1
ATOM 1426 C C . PRO A 1 181 ? 24.077 12.245 -26.472 1.00 89.19 181 PRO A C 1
ATOM 1428 O O . PRO A 1 181 ? 23.516 12.889 -25.593 1.00 89.19 181 PRO A O 1
ATOM 1431 N N . ALA A 1 182 ? 23.381 11.536 -27.368 1.00 84.56 182 ALA A N 1
ATOM 1432 C CA . ALA A 1 182 ? 21.918 11.497 -27.351 1.00 84.56 182 ALA A CA 1
ATOM 1433 C C . ALA A 1 182 ? 21.385 10.856 -26.058 1.00 84.56 182 ALA A C 1
ATOM 1435 O O . ALA A 1 182 ? 20.445 11.363 -25.444 1.00 84.56 182 ALA A O 1
ATOM 1436 N N . LEU A 1 183 ? 22.037 9.781 -25.607 1.00 84.94 183 LEU A N 1
ATOM 1437 C CA . LEU A 1 183 ? 21.720 9.109 -24.352 1.00 84.94 183 LEU A CA 1
ATOM 1438 C C . LEU A 1 183 ? 21.960 10.015 -23.138 1.00 84.94 183 LEU A C 1
ATOM 1440 O O . LEU A 1 183 ? 21.111 10.094 -22.251 1.00 84.94 183 LEU A O 1
ATOM 1444 N N . SER A 1 184 ? 23.107 10.700 -23.087 1.00 85.94 184 SER A N 1
ATOM 1445 C CA . SER A 1 184 ? 23.437 11.578 -21.961 1.00 85.94 184 SER A CA 1
ATOM 1446 C C . SER A 1 184 ? 22.493 12.776 -21.880 1.00 85.94 184 SER A C 1
ATOM 1448 O O . SER A 1 184 ? 22.033 13.097 -20.786 1.00 85.94 184 SER A O 1
ATOM 1450 N N . ILE A 1 185 ? 22.133 13.376 -23.019 1.00 87.06 185 ILE A N 1
ATOM 1451 C CA . ILE A 1 185 ? 21.154 14.467 -23.096 1.00 87.06 185 ILE A CA 1
ATOM 1452 C C . ILE A 1 185 ? 19.771 13.986 -22.646 1.00 87.06 185 ILE A C 1
ATOM 1454 O O . ILE A 1 185 ? 19.150 14.648 -21.822 1.00 87.06 185 ILE A O 1
ATOM 1458 N N . SER A 1 186 ? 19.301 12.829 -23.124 1.00 83.56 186 SER A N 1
ATOM 1459 C CA . SER A 1 186 ? 17.992 12.282 -22.732 1.00 83.56 186 SER A CA 1
ATOM 1460 C C . SER A 1 186 ? 17.907 12.022 -21.226 1.00 83.56 186 SER A C 1
ATOM 1462 O O . SER A 1 186 ? 16.928 12.399 -20.586 1.00 83.56 186 SER A O 1
ATOM 1464 N N . ASN A 1 187 ? 18.950 11.422 -20.644 1.00 83.62 187 ASN A N 1
ATOM 1465 C CA . ASN A 1 187 ? 19.010 11.171 -19.204 1.00 83.62 187 ASN A CA 1
ATOM 1466 C C . ASN A 1 187 ? 19.056 12.479 -18.399 1.00 83.62 187 ASN A C 1
ATOM 1468 O O . ASN A 1 187 ? 18.385 12.589 -17.377 1.00 83.62 187 ASN A O 1
ATOM 1472 N N . LEU A 1 188 ? 19.821 13.475 -18.863 1.00 87.94 188 LEU A N 1
ATOM 1473 C CA . LEU A 1 188 ? 19.898 14.793 -18.226 1.00 87.94 188 LEU A CA 1
ATOM 1474 C C . LEU A 1 188 ? 18.564 15.540 -18.271 1.00 87.94 188 LEU A C 1
ATOM 1476 O O . LEU A 1 188 ? 18.205 16.165 -17.281 1.00 87.94 188 LEU A O 1
ATOM 1480 N N . ILE A 1 189 ? 17.832 15.470 -19.388 1.00 87.88 189 ILE A N 1
ATOM 1481 C CA . ILE A 1 189 ? 16.507 16.092 -19.518 1.00 87.88 189 ILE A CA 1
ATOM 1482 C C . ILE A 1 189 ? 15.536 15.502 -18.493 1.00 87.88 189 ILE A C 1
ATOM 1484 O O . ILE A 1 189 ? 14.833 16.257 -17.830 1.00 87.88 189 ILE A O 1
ATOM 1488 N N . LEU A 1 190 ? 15.545 14.179 -18.312 1.00 80.06 190 LEU A N 1
ATOM 1489 C CA . LEU A 1 190 ? 14.672 13.520 -17.338 1.00 80.06 190 LEU A CA 1
ATOM 1490 C C . LEU A 1 190 ? 15.010 13.892 -15.895 1.00 80.06 190 LEU A C 1
ATOM 1492 O O . LEU A 1 190 ? 14.107 14.163 -15.115 1.00 80.06 190 LEU A O 1
ATOM 1496 N N . MET A 1 191 ? 16.296 14.002 -15.554 1.00 83.44 191 MET A N 1
ATOM 1497 C CA . MET A 1 191 ? 16.714 14.493 -14.232 1.00 83.44 191 MET A CA 1
ATOM 1498 C C . MET A 1 191 ? 16.317 15.953 -13.965 1.00 83.44 191 MET A C 1
ATOM 1500 O O . MET A 1 191 ? 16.352 16.381 -12.819 1.00 83.44 191 MET A O 1
ATOM 1504 N N . LEU A 1 192 ? 16.008 16.728 -15.009 1.00 87.38 192 LEU A N 1
ATOM 1505 C CA . LEU A 1 192 ? 15.603 18.135 -14.914 1.00 87.38 192 LEU A CA 1
ATOM 1506 C C . LEU A 1 192 ? 14.072 18.295 -14.855 1.00 87.38 192 LEU A C 1
ATOM 1508 O O . LEU A 1 192 ? 13.588 19.378 -14.538 1.00 87.38 192 LEU A O 1
ATOM 1512 N N . GLN A 1 193 ? 13.314 17.251 -15.211 1.00 75.69 193 GLN A N 1
ATOM 1513 C CA . GLN A 1 193 ? 11.849 17.225 -15.123 1.00 75.69 193 GLN A CA 1
ATOM 1514 C C . GLN A 1 193 ? 11.326 16.768 -13.752 1.00 75.69 193 GLN A C 1
ATOM 1516 O O . GLN A 1 193 ? 10.174 17.078 -13.441 1.00 75.69 193 GLN A O 1
ATOM 1521 N N . ASP A 1 194 ? 12.159 16.082 -12.962 1.00 51.12 194 ASP A N 1
ATOM 1522 C CA . ASP A 1 194 ? 11.953 15.805 -11.527 1.00 51.12 194 ASP A CA 1
ATOM 1523 C C . ASP A 1 194 ? 12.201 17.058 -10.660 1.00 51.12 194 ASP A C 1
ATOM 1525 O O . ASP A 1 194 ? 11.419 17.286 -9.704 1.00 51.12 194 ASP A O 1
#